Protein AF-K1GTU5-F1 (afdb_monomer)

pLDDT: mean 88.08, std 9.49, range [49.5, 97.94]

Solvent-accessible surface area (backbone atoms only — not comparable to full-atom values): 11579 Å² total; per-residue (Å²): 131,53,64,67,78,54,54,72,69,60,49,54,58,49,44,57,50,65,74,61,59,61,89,98,63,84,87,87,86,60,63,98,59,90,71,57,60,68,75,58,54,79,72,48,89,87,77,84,86,71,75,72,51,39,72,80,66,73,44,53,71,64,62,30,59,71,51,74,54,40,66,65,62,50,56,59,46,71,77,46,97,70,72,83,82,62,81,36,62,41,87,49,42,40,62,40,32,49,49,31,72,72,68,68,44,70,69,43,48,49,51,44,51,29,13,54,49,42,38,64,73,45,36,83,78,53,54,71,67,55,41,42,48,52,28,47,37,46,56,79,37,44,54,76,67,52,47,53,53,50,53,54,49,53,51,60,74,47,61,86,44,98,59,42,70,64,57,52,48,56,64,56,46,73,79,51,102,59,64,62,60,61,51,39,34,54,54,50,70,74,88

Sequence (191 aa):
KNIQDIRKESANAMLKIIEEPTRDNFFILISKRLNILSTIKSRSIIYRVRKSTPEELGVDKYVYNFFLGISNDIAEYKEQEIDLMLEKSYKSIAGVLKEYEKEKNIVVKIDLYKCLRNFVQESTSLKKYEKIKFAEDIYSNASKESINLIVDYIINLVKKNKNLKEKLEYKKMLRYPVNMKLLLINLLLSI

Structure (mmCIF, N/CA/C/O backbone):
data_AF-K1GTU5-F1
#
_entry.id   AF-K1GTU5-F1
#
loop_
_atom_site.group_PDB
_atom_site.id
_atom_site.type_symbol
_atom_site.label_atom_id
_atom_site.label_alt_id
_atom_site.label_comp_id
_atom_site.label_asym_id
_atom_site.label_entity_id
_atom_site.label_seq_id
_atom_site.pdbx_PDB_ins_code
_atom_site.Cartn_x
_atom_site.Cartn_y
_atom_site.Cartn_z
_atom_site.occupancy
_atom_site.B_iso_or_equiv
_atom_site.auth_seq_id
_atom_site.auth_comp_id
_atom_site.auth_asym_id
_atom_site.auth_atom_id
_atom_site.pdbx_PDB_model_num
ATOM 1 N N . LYS A 1 1 ? 20.333 -4.112 -11.294 1.00 49.50 1 LYS A N 1
ATOM 2 C CA . LYS A 1 1 ? 20.245 -2.741 -10.716 1.00 49.50 1 LYS A CA 1
ATOM 3 C C . LYS A 1 1 ? 19.480 -1.856 -11.692 1.00 49.50 1 LYS A C 1
ATOM 5 O O . LYS A 1 1 ? 19.639 -2.052 -12.887 1.00 49.50 1 LYS A O 1
ATOM 10 N N . ASN A 1 2 ? 18.631 -0.949 -11.212 1.00 59.84 2 ASN A N 1
ATOM 11 C CA . ASN A 1 2 ? 17.874 -0.051 -12.088 1.00 59.84 2 ASN A CA 1
ATOM 12 C C . ASN A 1 2 ? 18.839 0.962 -12.731 1.00 59.84 2 ASN A C 1
ATOM 14 O O . ASN A 1 2 ? 19.690 1.497 -12.021 1.00 59.84 2 ASN A O 1
ATOM 18 N N . ILE A 1 3 ? 18.734 1.217 -14.039 1.00 66.38 3 ILE A N 1
ATOM 19 C CA . ILE A 1 3 ? 19.695 2.066 -14.779 1.00 66.38 3 ILE A CA 1
ATOM 20 C C . ILE A 1 3 ? 19.790 3.487 -14.203 1.00 66.38 3 ILE A C 1
ATOM 22 O O . ILE A 1 3 ? 20.846 4.109 -14.208 1.00 66.38 3 ILE A O 1
ATOM 26 N N . GLN A 1 4 ? 18.688 3.969 -13.634 1.00 65.56 4 GLN A N 1
ATOM 27 C CA . GLN A 1 4 ? 18.581 5.277 -12.990 1.00 65.56 4 GLN A CA 1
ATOM 28 C C . GLN A 1 4 ? 19.391 5.406 -11.681 1.00 65.56 4 GLN A C 1
ATOM 30 O O . GLN A 1 4 ? 19.618 6.523 -11.228 1.00 65.56 4 GLN A O 1
ATOM 35 N N . ASP A 1 5 ? 19.814 4.289 -11.078 1.00 71.25 5 ASP A N 1
ATOM 36 C CA . ASP A 1 5 ? 20.534 4.249 -9.794 1.00 71.25 5 ASP A CA 1
ATOM 37 C C . ASP A 1 5 ? 22.036 3.934 -9.984 1.00 71.25 5 ASP A C 1
ATOM 39 O O . ASP A 1 5 ? 22.756 3.639 -9.025 1.00 71.25 5 ASP A O 1
ATOM 43 N N . ILE A 1 6 ? 22.516 3.936 -11.233 1.00 75.62 6 ILE A N 1
ATOM 44 C CA . ILE A 1 6 ? 23.916 3.671 -11.577 1.00 75.62 6 ILE A CA 1
ATOM 45 C C . ILE A 1 6 ? 24.737 4.960 -11.430 1.00 75.62 6 ILE A C 1
ATOM 47 O O . ILE A 1 6 ? 24.299 6.043 -11.814 1.00 75.62 6 ILE A O 1
ATOM 51 N N . ARG A 1 7 ? 25.949 4.843 -10.868 1.00 76.06 7 ARG A 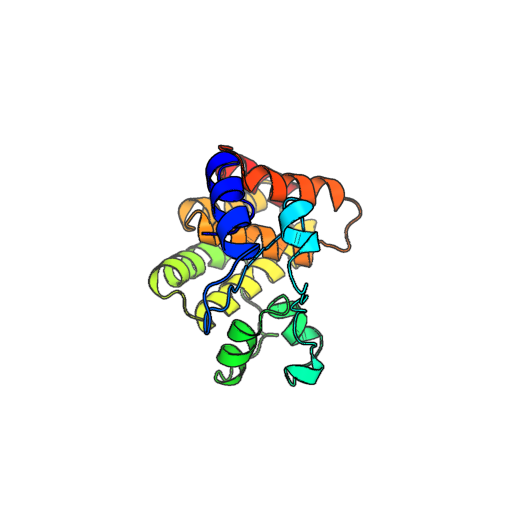N 1
ATOM 52 C CA . ARG A 1 7 ? 26.896 5.963 -10.758 1.00 76.06 7 ARG A CA 1
ATOM 53 C C . ARG A 1 7 ? 27.292 6.467 -12.148 1.00 76.06 7 ARG A C 1
ATOM 55 O O . ARG A 1 7 ? 27.384 5.678 -13.087 1.00 76.06 7 ARG A O 1
ATOM 62 N N . LYS A 1 8 ? 27.561 7.765 -12.281 1.00 75.00 8 LYS A N 1
ATOM 63 C CA . LYS A 1 8 ? 27.853 8.407 -13.574 1.00 75.00 8 LYS A CA 1
ATOM 64 C C . LYS A 1 8 ? 29.045 7.757 -14.289 1.00 75.00 8 LYS A C 1
ATOM 66 O O . LYS A 1 8 ? 29.006 7.556 -15.498 1.00 75.00 8 LYS A O 1
ATOM 71 N N . GLU A 1 9 ? 30.062 7.364 -13.534 1.00 78.69 9 GLU A N 1
ATOM 72 C CA . GLU A 1 9 ? 31.270 6.689 -14.012 1.00 78.69 9 GLU A CA 1
ATOM 73 C C . GLU A 1 9 ? 30.938 5.309 -14.596 1.00 78.69 9 GLU A C 1
ATOM 75 O O . GLU A 1 9 ? 31.356 4.976 -15.703 1.00 78.69 9 GLU A O 1
ATOM 80 N N . SER A 1 10 ? 30.109 4.532 -13.892 1.00 77.56 10 SER A N 1
ATOM 81 C CA . SER A 1 10 ? 29.636 3.225 -14.358 1.00 77.56 10 SER A CA 1
ATOM 82 C C . SER A 1 10 ? 28.709 3.345 -15.571 1.00 77.56 10 SER A C 1
ATOM 84 O O . SER A 1 10 ? 28.769 2.509 -16.467 1.00 77.56 10 SER A O 1
ATOM 86 N N . ALA A 1 11 ? 27.887 4.396 -15.640 1.00 74.25 11 ALA A N 1
ATOM 87 C CA . ALA A 1 11 ? 27.043 4.663 -16.801 1.00 74.25 11 ALA A CA 1
ATOM 88 C C . ALA A 1 11 ? 27.877 5.011 -18.048 1.00 74.25 11 ALA A C 1
ATOM 90 O O . ALA A 1 11 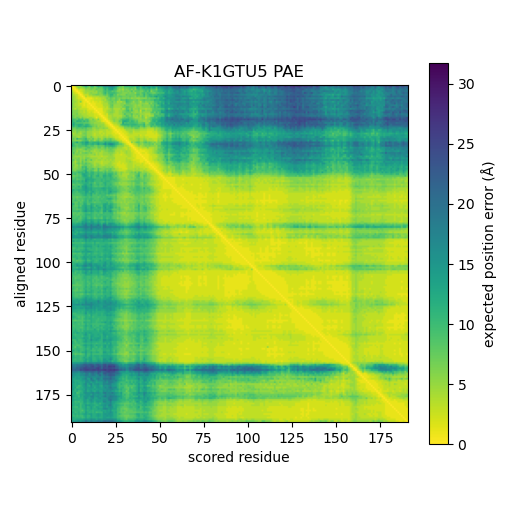? 27.561 4.549 -19.140 1.00 74.25 11 ALA A O 1
ATOM 91 N N . ASN A 1 12 ? 28.977 5.754 -17.886 1.00 72.50 12 ASN A N 1
ATOM 92 C CA . ASN A 1 12 ? 29.903 6.070 -18.977 1.00 72.50 12 ASN A CA 1
ATOM 93 C C . ASN A 1 12 ? 30.693 4.851 -19.470 1.00 72.50 12 ASN A C 1
ATOM 95 O O . ASN A 1 12 ? 30.912 4.709 -20.669 1.00 72.50 12 ASN A O 1
ATOM 99 N N . ALA A 1 13 ? 31.095 3.949 -18.572 1.00 77.75 13 ALA A N 1
ATOM 100 C CA . ALA A 1 13 ? 31.692 2.676 -18.974 1.00 77.75 13 ALA A CA 1
ATOM 101 C C . ALA A 1 13 ? 30.691 1.810 -19.761 1.00 77.75 13 ALA A C 1
ATOM 103 O O . ALA A 1 13 ? 31.040 1.231 -20.786 1.00 77.75 13 ALA A O 1
ATOM 104 N N . MET A 1 14 ? 29.429 1.785 -19.324 1.00 78.44 14 MET A N 1
ATOM 105 C CA . MET A 1 14 ? 28.353 1.067 -20.008 1.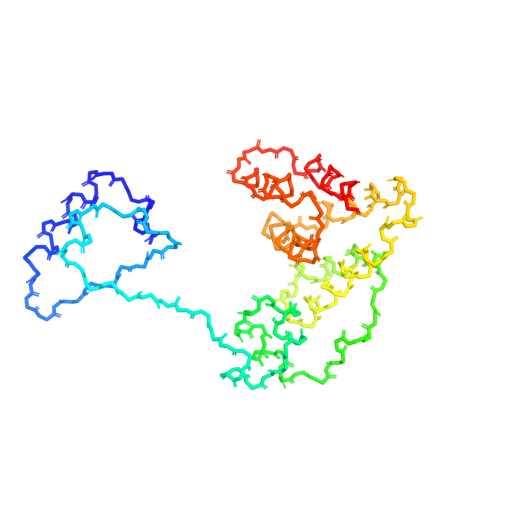00 78.44 14 MET A CA 1
ATOM 106 C C . MET A 1 14 ? 28.041 1.655 -21.393 1.00 78.44 14 MET A C 1
ATOM 108 O O . MET A 1 14 ? 27.729 0.901 -22.308 1.00 78.44 14 MET A O 1
ATOM 112 N N . LEU A 1 15 ? 28.175 2.976 -21.574 1.00 77.88 15 LEU A N 1
ATOM 113 C CA . LEU A 1 15 ? 28.000 3.633 -22.875 1.00 77.88 15 LEU A CA 1
ATOM 114 C C . LEU A 1 15 ? 28.949 3.085 -23.939 1.00 77.88 15 LEU A C 1
ATOM 116 O O . LEU A 1 15 ? 28.482 2.791 -25.030 1.00 77.88 15 LEU A O 1
ATOM 120 N N . LYS A 1 16 ? 30.231 2.880 -23.612 1.00 76.69 16 LYS A N 1
ATOM 121 C CA . LYS A 1 16 ? 31.206 2.328 -24.568 1.00 76.69 16 LYS A CA 1
ATOM 122 C C . LYS A 1 16 ? 30.813 0.931 -25.056 1.00 76.69 16 LYS A C 1
ATOM 124 O O . LYS A 1 16 ? 30.971 0.612 -26.223 1.00 76.69 16 LYS A O 1
ATOM 129 N N . ILE A 1 17 ? 30.256 0.119 -24.160 1.00 77.50 17 ILE A N 1
ATOM 130 C CA . ILE A 1 17 ? 29.817 -1.250 -24.459 1.00 77.50 17 ILE A CA 1
ATOM 131 C C . ILE A 1 17 ? 28.518 -1.252 -25.290 1.00 77.50 17 ILE A C 1
ATOM 133 O O . ILE A 1 17 ? 28.318 -2.126 -26.126 1.00 77.50 17 ILE A O 1
ATOM 137 N N . ILE A 1 18 ? 27.632 -0.275 -25.068 1.00 78.81 18 ILE A N 1
ATOM 138 C CA . ILE A 1 18 ? 26.398 -0.099 -25.852 1.00 78.81 18 ILE A CA 1
ATOM 139 C C . ILE A 1 18 ? 26.696 0.509 -27.235 1.00 78.81 18 ILE A C 1
ATOM 141 O O . ILE A 1 18 ? 25.964 0.235 -28.181 1.00 78.81 18 ILE A O 1
ATOM 145 N N . GLU A 1 19 ? 27.733 1.344 -27.355 1.00 74.31 19 GLU A N 1
ATOM 146 C CA . GLU A 1 19 ? 28.168 1.955 -28.620 1.00 74.31 19 GLU A CA 1
ATOM 147 C C . GLU A 1 19 ? 28.746 0.936 -29.597 1.00 74.31 19 GLU A C 1
ATOM 149 O O . GLU A 1 19 ? 28.427 0.986 -30.783 1.00 74.31 19 GLU A O 1
ATOM 154 N N . GLU A 1 20 ? 29.548 0.000 -29.097 1.00 76.81 20 GLU A N 1
ATOM 155 C CA . GLU A 1 20 ? 30.187 -1.040 -29.902 1.00 76.81 20 GLU A CA 1
ATOM 156 C C . GLU A 1 20 ? 29.887 -2.421 -29.304 1.00 76.81 20 GLU A C 1
ATOM 158 O O . GLU A 1 20 ? 30.755 -3.045 -28.685 1.00 76.81 20 GLU A O 1
ATOM 163 N N . PRO A 1 21 ? 28.643 -2.918 -29.440 1.00 77.25 21 PRO A N 1
ATOM 164 C CA . PRO A 1 21 ? 28.303 -4.234 -28.935 1.00 77.25 21 PRO A CA 1
ATOM 165 C C . PRO A 1 21 ? 29.054 -5.302 -29.737 1.00 77.25 21 PRO A C 1
ATOM 167 O O . PRO A 1 21 ? 29.100 -5.276 -30.969 1.00 77.25 21 PRO A O 1
ATOM 170 N N . THR A 1 22 ? 29.616 -6.289 -29.047 1.00 79.81 22 THR A N 1
ATOM 171 C CA . THR A 1 22 ? 30.139 -7.492 -29.698 1.00 79.81 22 THR A CA 1
ATOM 172 C C . THR A 1 22 ? 29.001 -8.253 -30.384 1.00 79.81 22 THR A C 1
ATOM 174 O O . THR A 1 22 ? 27.861 -8.224 -29.912 1.00 79.81 22 THR A O 1
ATOM 177 N N . ARG A 1 23 ? 29.293 -8.951 -31.494 1.00 80.44 23 ARG A N 1
ATOM 178 C CA . ARG A 1 23 ? 28.285 -9.749 -32.222 1.00 80.44 23 ARG A CA 1
ATOM 179 C C . ARG A 1 23 ? 27.536 -10.683 -31.262 1.00 80.44 23 ARG A C 1
ATOM 181 O O . ARG A 1 23 ? 28.113 -11.158 -30.286 1.00 80.44 23 ARG A O 1
ATOM 188 N N . ASP A 1 24 ? 26.244 -10.865 -31.523 1.00 82.44 24 ASP A N 1
ATOM 189 C CA . ASP A 1 24 ? 25.322 -11.710 -30.748 1.00 82.44 24 ASP A CA 1
ATOM 190 C C . ASP A 1 24 ? 25.061 -11.269 -29.294 1.00 82.44 24 ASP A C 1
ATOM 192 O O . ASP A 1 24 ? 24.605 -12.060 -28.470 1.00 82.44 24 ASP A O 1
ATOM 196 N N . ASN A 1 25 ? 25.293 -9.992 -28.966 1.00 79.19 25 ASN A N 1
ATOM 197 C CA . ASN A 1 25 ? 24.960 -9.431 -27.655 1.00 79.19 25 ASN A CA 1
ATOM 198 C C . ASN A 1 25 ? 23.783 -8.455 -27.723 1.00 79.19 25 ASN A C 1
ATOM 200 O O . ASN A 1 25 ? 23.746 -7.553 -28.559 1.00 79.19 25 ASN A O 1
ATOM 204 N N . PHE A 1 26 ? 22.847 -8.595 -26.781 1.00 82.81 26 PHE A N 1
ATOM 205 C CA . PHE A 1 26 ? 21.709 -7.692 -26.614 1.00 82.81 26 PHE A CA 1
ATOM 206 C C . PHE A 1 26 ? 21.678 -7.124 -25.197 1.00 82.81 26 PHE A C 1
ATOM 208 O O . PHE A 1 26 ? 21.913 -7.830 -24.217 1.00 82.81 26 PHE A O 1
ATOM 215 N N . PHE A 1 27 ? 21.327 -5.843 -25.086 1.00 83.94 27 PHE A N 1
ATOM 216 C CA . PHE A 1 27 ? 21.191 -5.152 -23.808 1.00 83.94 27 PHE A CA 1
ATOM 217 C C . PHE A 1 27 ? 19.722 -4.858 -23.522 1.00 83.94 27 PHE A C 1
ATOM 219 O O . PHE A 1 27 ? 19.052 -4.179 -24.296 1.00 83.94 27 PHE A O 1
ATOM 226 N N . ILE A 1 28 ? 19.233 -5.318 -22.369 1.00 84.88 28 ILE A N 1
ATOM 227 C CA . ILE A 1 28 ? 17.905 -4.960 -21.864 1.00 84.88 28 ILE A CA 1
ATOM 228 C C . ILE A 1 28 ? 18.085 -4.013 -20.682 1.00 84.88 28 ILE A C 1
ATOM 230 O O . ILE A 1 28 ? 18.541 -4.397 -19.604 1.00 84.88 28 ILE A O 1
ATOM 234 N N . LEU A 1 29 ? 17.717 -2.750 -20.890 1.00 83.62 29 LEU A N 1
ATOM 235 C CA . LEU A 1 29 ? 17.768 -1.714 -19.866 1.00 83.62 29 LEU A CA 1
ATOM 236 C C . LEU A 1 29 ? 16.374 -1.500 -19.284 1.00 83.62 29 LEU A C 1
ATOM 238 O O . LEU A 1 29 ? 15.461 -1.044 -19.968 1.00 83.62 29 LEU A O 1
ATOM 242 N N . ILE A 1 30 ? 16.216 -1.787 -17.994 1.00 82.56 30 ILE A N 1
ATOM 243 C CA . ILE A 1 30 ? 14.948 -1.589 -17.290 1.00 82.56 30 ILE A CA 1
ATOM 244 C C . ILE A 1 30 ? 15.043 -0.311 -16.463 1.00 82.56 30 ILE A C 1
ATOM 246 O O . ILE A 1 30 ? 15.919 -0.180 -15.602 1.00 82.56 30 ILE A O 1
ATOM 250 N N . SER A 1 31 ? 14.106 0.610 -16.696 1.00 77.75 31 SER A N 1
ATOM 251 C CA . SER A 1 31 ? 13.968 1.831 -15.907 1.00 77.75 31 SER A CA 1
ATOM 252 C C . SER A 1 31 ? 12.550 2.039 -15.398 1.00 77.75 31 SER A C 1
ATOM 254 O O . SER A 1 31 ? 11.583 1.848 -16.131 1.00 77.75 31 SER A O 1
ATOM 256 N N . LYS A 1 32 ? 12.415 2.497 -14.145 1.00 73.31 32 LYS A N 1
ATOM 257 C CA . LYS A 1 32 ? 11.112 2.924 -13.593 1.00 73.31 32 LYS A CA 1
ATOM 258 C C . LYS A 1 32 ? 10.798 4.390 -13.915 1.00 73.31 32 LYS A C 1
ATOM 260 O O . LYS A 1 32 ? 9.664 4.826 -13.725 1.00 73.31 32 LYS A O 1
ATOM 265 N N . ARG A 1 33 ? 11.789 5.173 -14.358 1.00 68.50 33 ARG A N 1
ATOM 266 C CA . ARG A 1 33 ? 11.657 6.597 -14.700 1.00 68.50 33 ARG A CA 1
ATOM 267 C C . ARG A 1 33 ? 12.402 6.902 -15.992 1.00 68.50 33 ARG A C 1
ATOM 269 O O . ARG A 1 33 ? 13.459 6.347 -16.260 1.00 68.50 33 ARG A O 1
ATOM 276 N N . LEU A 1 34 ? 11.933 7.884 -16.749 1.00 65.00 34 LEU A N 1
ATOM 277 C CA . LEU A 1 34 ? 12.640 8.359 -17.943 1.00 65.00 34 LEU A CA 1
ATOM 278 C C . LEU A 1 34 ? 13.871 9.230 -17.614 1.00 65.00 34 LEU A C 1
ATOM 280 O O . LEU A 1 34 ? 14.397 9.890 -18.505 1.00 65.00 34 LEU A O 1
ATOM 284 N N . ASN A 1 35 ? 14.357 9.242 -16.367 1.00 69.25 35 ASN A N 1
ATOM 285 C CA . ASN A 1 35 ? 15.564 9.975 -15.976 1.00 69.25 35 ASN A CA 1
ATOM 286 C C . ASN A 1 35 ? 16.832 9.156 -16.271 1.00 69.25 35 ASN A C 1
ATOM 288 O O . ASN A 1 35 ? 17.559 8.754 -15.369 1.00 69.25 35 ASN A O 1
ATOM 292 N N . ILE A 1 36 ? 17.025 8.845 -17.549 1.00 73.75 36 ILE A N 1
ATOM 293 C CA . ILE A 1 36 ? 18.189 8.140 -18.088 1.00 73.75 36 ILE A CA 1
ATOM 294 C C . ILE A 1 36 ? 19.030 9.174 -18.842 1.00 73.75 36 ILE A C 1
ATOM 296 O O . ILE A 1 36 ? 18.458 10.064 -19.483 1.00 73.75 36 ILE A O 1
ATOM 300 N N . LEU A 1 37 ? 20.359 9.044 -18.779 1.00 75.94 37 LEU A N 1
ATOM 301 C CA . LEU A 1 37 ? 21.307 9.845 -19.560 1.00 75.94 37 LEU A CA 1
ATOM 302 C C . LEU A 1 37 ? 20.875 9.927 -21.032 1.00 75.94 37 LEU A C 1
ATOM 304 O O . LEU A 1 37 ? 20.536 8.915 -21.649 1.00 75.94 37 LEU A O 1
ATOM 308 N N . SER A 1 38 ? 20.893 11.138 -21.593 1.00 79.06 38 SER A N 1
ATOM 309 C CA . SER A 1 38 ? 20.495 11.403 -22.984 1.00 79.06 38 SER A CA 1
ATOM 310 C C . SER A 1 38 ? 21.288 10.564 -23.987 1.00 79.06 38 SER A C 1
ATOM 312 O O . SER A 1 38 ? 20.723 10.085 -24.965 1.00 79.06 38 SER A O 1
ATOM 314 N N . THR A 1 39 ? 22.564 10.314 -23.698 1.00 80.44 39 THR A N 1
ATOM 315 C CA . THR A 1 39 ? 23.474 9.496 -24.508 1.00 80.44 39 THR A CA 1
ATOM 316 C C . THR A 1 39 ? 23.086 8.019 -24.566 1.00 80.44 39 THR A C 1
ATOM 318 O O . THR A 1 39 ? 23.254 7.400 -25.614 1.00 80.44 39 THR A O 1
ATOM 321 N N . ILE A 1 40 ? 22.533 7.457 -23.483 1.00 80.88 40 ILE A N 1
ATOM 322 C CA . ILE A 1 40 ? 22.002 6.084 -23.469 1.00 80.88 40 ILE A CA 1
ATOM 323 C C . ILE A 1 40 ? 20.699 6.044 -24.270 1.00 80.88 40 ILE A C 1
ATOM 325 O O . ILE A 1 40 ? 20.498 5.151 -25.089 1.00 80.88 40 ILE A O 1
ATOM 329 N N . LYS A 1 41 ? 19.822 7.041 -24.076 1.00 80.12 41 LYS A N 1
ATOM 330 C CA . LYS A 1 41 ? 18.539 7.124 -24.791 1.00 80.12 41 LYS A CA 1
ATOM 331 C C . LYS A 1 41 ? 18.715 7.193 -26.304 1.00 80.12 41 LYS A C 1
ATOM 333 O O . LYS A 1 41 ? 17.980 6.517 -27.008 1.00 80.12 41 LYS A O 1
ATOM 338 N N . SER A 1 42 ? 19.675 7.977 -26.797 1.00 82.69 42 SER A N 1
ATOM 339 C CA . SER A 1 42 ? 19.907 8.126 -28.239 1.00 82.69 42 SER A CA 1
ATOM 340 C C . SER A 1 42 ? 20.417 6.849 -28.917 1.00 82.69 42 SER A C 1
ATOM 342 O O . SER A 1 42 ? 20.421 6.784 -30.138 1.00 82.69 42 SER A O 1
ATOM 344 N N . ARG A 1 43 ? 20.862 5.854 -28.139 1.00 83.06 43 ARG A N 1
ATOM 345 C CA . ARG A 1 43 ? 21.424 4.573 -28.606 1.00 83.06 43 ARG A CA 1
ATOM 346 C C . ARG A 1 43 ? 20.561 3.370 -28.211 1.00 83.06 43 ARG A C 1
ATOM 348 O O . ARG A 1 43 ? 21.002 2.234 -28.316 1.00 83.06 43 ARG A O 1
ATOM 355 N N . SER A 1 44 ? 19.349 3.610 -27.712 1.00 85.25 44 SER A N 1
ATOM 356 C CA . SER A 1 44 ? 18.447 2.563 -27.223 1.00 85.25 44 SER A CA 1
ATOM 357 C C . SER A 1 44 ? 17.096 2.637 -27.924 1.00 85.25 44 SER A C 1
ATOM 359 O O . SER A 1 44 ? 16.570 3.723 -28.158 1.00 85.25 44 SER A O 1
ATOM 361 N N . ILE A 1 45 ? 16.473 1.483 -28.163 1.00 86.12 45 ILE A N 1
ATOM 362 C CA . ILE A 1 45 ? 15.051 1.420 -28.515 1.00 86.12 45 ILE A CA 1
ATOM 363 C C . ILE A 1 45 ? 14.242 1.579 -27.226 1.00 86.12 45 ILE A C 1
ATOM 365 O O . ILE A 1 45 ? 14.354 0.777 -26.298 1.00 86.12 45 ILE A O 1
ATOM 369 N N . ILE A 1 46 ? 13.430 2.634 -27.149 1.00 84.00 46 ILE A N 1
ATOM 370 C CA . ILE A 1 46 ? 12.606 2.905 -25.970 1.00 84.00 46 ILE A CA 1
ATOM 371 C C . ILE A 1 46 ? 11.266 2.195 -26.127 1.00 84.00 46 ILE A C 1
ATOM 373 O O . ILE A 1 46 ? 10.400 2.641 -26.877 1.00 84.00 46 ILE A O 1
ATOM 377 N N . TYR A 1 47 ? 11.070 1.131 -25.355 1.00 85.19 47 TYR A N 1
ATOM 378 C CA . TYR A 1 47 ? 9.777 0.468 -25.236 1.00 85.19 47 TYR A CA 1
ATOM 379 C C . TYR A 1 47 ? 9.110 0.811 -23.902 1.00 85.19 47 TYR A C 1
ATOM 381 O O . TYR A 1 47 ? 9.658 0.558 -22.825 1.00 85.19 47 TYR A O 1
ATOM 389 N N . ARG A 1 48 ? 7.910 1.401 -23.955 1.00 82.25 48 ARG A N 1
ATOM 390 C CA . ARG A 1 48 ? 7.127 1.716 -22.755 1.00 82.25 48 ARG A CA 1
ATOM 391 C C . ARG A 1 48 ? 6.181 0.566 -22.443 1.00 82.25 48 ARG A C 1
ATOM 393 O O . ARG A 1 48 ? 5.123 0.445 -23.052 1.00 82.25 48 ARG A O 1
ATOM 400 N N . VAL A 1 49 ? 6.514 -0.208 -21.416 1.00 82.56 49 VAL A N 1
ATOM 401 C CA . VAL A 1 49 ? 5.589 -1.193 -20.849 1.00 82.56 49 VAL A CA 1
ATOM 402 C C . VAL A 1 49 ? 4.438 -0.446 -20.166 1.00 82.56 49 VAL A C 1
ATOM 404 O O . VAL A 1 49 ? 4.641 0.250 -19.164 1.00 82.56 49 VAL A O 1
ATOM 407 N N . ARG A 1 50 ? 3.231 -0.528 -20.738 1.00 84.00 50 ARG A N 1
ATOM 408 C CA . ARG A 1 50 ? 1.999 -0.030 -20.106 1.00 84.00 50 ARG A CA 1
ATOM 409 C C . ARG A 1 50 ? 1.404 -1.098 -19.192 1.00 84.00 50 ARG A C 1
ATOM 411 O O . ARG A 1 50 ? 1.686 -2.279 -19.352 1.00 84.00 50 ARG A O 1
ATOM 418 N N . LYS A 1 51 ? 0.574 -0.671 -18.238 1.00 84.75 51 LYS A N 1
ATOM 419 C CA . LYS A 1 51 ? -0.288 -1.608 -17.512 1.00 84.75 51 LYS A CA 1
ATOM 420 C C . LYS A 1 51 ? -1.327 -2.178 -18.476 1.00 84.75 51 LYS A C 1
ATOM 422 O O . LYS A 1 51 ? -1.795 -1.444 -19.354 1.00 84.75 51 LYS A O 1
ATOM 427 N N . SER A 1 52 ? -1.665 -3.448 -18.288 1.00 90.62 52 SER A N 1
ATOM 428 C CA .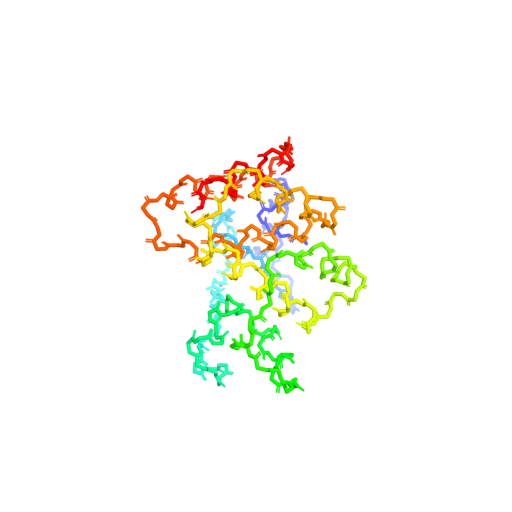 SER A 1 52 ? -2.787 -4.075 -18.981 1.00 90.62 52 SER A CA 1
ATOM 429 C C . SER A 1 52 ? -4.084 -3.338 -18.647 1.00 90.62 52 SER A C 1
ATOM 431 O O . SER A 1 52 ? -4.223 -2.816 -17.538 1.00 90.62 52 SER A O 1
ATOM 433 N N . THR A 1 53 ? -5.013 -3.247 -19.591 1.00 92.69 53 THR A N 1
ATOM 434 C CA . THR A 1 53 ? -6.339 -2.669 -19.327 1.00 92.69 53 THR A CA 1
ATOM 435 C C . THR A 1 53 ? -7.232 -3.666 -18.571 1.00 92.69 53 THR A C 1
ATOM 437 O O . THR A 1 53 ? -6.906 -4.855 -18.526 1.00 92.69 53 THR A O 1
ATOM 440 N N . PRO A 1 54 ? -8.349 -3.226 -17.956 1.00 93.75 54 PRO A N 1
ATOM 441 C CA . PRO A 1 54 ? -9.324 -4.147 -17.368 1.00 93.75 54 PRO A CA 1
ATOM 442 C C . PRO A 1 54 ? -9.796 -5.221 -18.361 1.00 93.75 54 PRO A C 1
ATOM 444 O O . PRO A 1 54 ? -9.886 -6.390 -17.998 1.00 93.75 54 PRO A O 1
ATOM 447 N N . GLU A 1 55 ? -10.010 -4.840 -19.624 1.00 94.06 55 GLU A N 1
ATOM 448 C CA . GLU A 1 55 ? -10.469 -5.731 -20.695 1.00 94.06 55 GLU A CA 1
ATOM 449 C C . GLU A 1 55 ? -9.409 -6.783 -21.046 1.00 94.06 55 GLU A C 1
ATOM 451 O O . GLU A 1 55 ? -9.725 -7.967 -21.119 1.00 94.06 55 GLU A O 1
ATOM 456 N N . GLU A 1 56 ? -8.141 -6.377 -21.181 1.00 93.06 56 GLU A N 1
ATOM 457 C CA . GLU A 1 56 ? -7.010 -7.293 -21.415 1.00 93.06 56 GLU A CA 1
ATOM 458 C C . GLU A 1 56 ? -6.807 -8.272 -20.251 1.00 93.06 56 GLU A C 1
ATOM 460 O O . GLU A 1 56 ? -6.347 -9.394 -20.448 1.00 93.06 56 GLU A O 1
ATOM 465 N N . LEU A 1 57 ? -7.153 -7.851 -19.033 1.00 93.62 57 LEU A N 1
ATOM 466 C CA . LEU A 1 57 ? -7.117 -8.698 -17.845 1.00 93.62 57 LEU A CA 1
ATOM 467 C C . LEU A 1 57 ? -8.408 -9.490 -17.644 1.00 93.62 57 LEU A C 1
ATOM 469 O O . LEU A 1 57 ? -8.455 -10.299 -16.722 1.00 93.62 57 LEU A O 1
ATOM 473 N N . GLY A 1 58 ? -9.440 -9.287 -18.468 1.00 94.12 58 GLY A N 1
ATOM 474 C CA . GLY A 1 58 ? -10.741 -9.945 -18.362 1.00 94.12 58 GLY A CA 1
ATOM 475 C C . GLY A 1 58 ? -11.419 -9.712 -17.012 1.00 94.12 58 GLY A C 1
ATOM 476 O O . GLY A 1 58 ? -11.865 -10.678 -16.392 1.00 94.12 58 GLY A O 1
ATOM 477 N N . VAL A 1 59 ? -11.403 -8.476 -16.510 1.00 95.50 59 VAL A N 1
ATOM 478 C CA . VAL A 1 59 ? -12.076 -8.067 -15.267 1.00 95.50 59 VAL A CA 1
ATOM 479 C C . VAL A 1 59 ? -12.794 -6.739 -15.450 1.00 95.50 59 VAL A C 1
ATOM 481 O O . VAL A 1 59 ? -12.450 -5.941 -16.322 1.00 95.50 59 VAL A O 1
ATOM 484 N N . ASP A 1 60 ? -13.773 -6.464 -14.595 1.00 95.81 60 ASP A N 1
ATOM 485 C CA . ASP A 1 60 ? -14.414 -5.158 -14.584 1.00 95.81 60 ASP A CA 1
ATOM 486 C C . ASP A 1 60 ? -13.506 -4.059 -13.987 1.00 95.81 60 ASP A C 1
ATOM 488 O O . ASP A 1 60 ? -12.429 -4.279 -13.414 1.00 95.81 60 ASP A O 1
ATOM 492 N N . LYS A 1 61 ? -13.974 -2.814 -14.102 1.00 94.19 61 LYS A N 1
ATOM 493 C CA . LYS A 1 61 ? -13.275 -1.640 -13.571 1.00 94.19 61 LYS A CA 1
ATOM 494 C C . LYS A 1 61 ? -13.187 -1.644 -12.042 1.00 94.19 61 LYS A C 1
ATOM 496 O O . LYS A 1 61 ? -12.279 -1.011 -11.496 1.00 94.19 61 LYS A O 1
ATOM 501 N N . TYR A 1 62 ? -14.121 -2.284 -11.344 1.00 94.06 62 TYR A N 1
ATOM 502 C CA . TYR A 1 62 ? -14.107 -2.361 -9.889 1.00 94.06 62 TYR A CA 1
ATOM 503 C C . TYR A 1 62 ? -12.951 -3.246 -9.418 1.00 94.06 62 TYR A C 1
ATOM 505 O O . TYR A 1 62 ? -12.088 -2.744 -8.694 1.00 94.06 62 TYR A O 1
ATOM 513 N N . VAL A 1 63 ? -12.863 -4.486 -9.905 1.00 95.50 63 VAL A N 1
ATOM 514 C CA . VAL A 1 63 ? -11.783 -5.443 -9.615 1.00 95.50 63 VAL A CA 1
ATOM 515 C C . VAL A 1 63 ? -10.434 -4.847 -10.010 1.00 95.50 63 VAL A C 1
ATOM 517 O O . VAL A 1 63 ? -9.498 -4.817 -9.209 1.00 95.50 63 VAL A O 1
ATOM 520 N N . TYR A 1 64 ? -10.342 -4.257 -11.205 1.00 95.25 64 TYR A N 1
ATOM 521 C CA . TYR A 1 64 ? -9.113 -3.604 -11.654 1.00 95.25 64 TYR A CA 1
ATOM 522 C C . TYR A 1 64 ? -8.646 -2.507 -10.683 1.00 95.25 64 TYR A C 1
ATOM 524 O O . TYR A 1 64 ? -7.473 -2.445 -10.304 1.00 95.25 64 TYR A O 1
ATOM 532 N N . ASN A 1 65 ? -9.561 -1.642 -10.237 1.00 93.38 65 ASN A N 1
ATOM 533 C CA . ASN A 1 65 ? -9.242 -0.592 -9.270 1.00 93.38 65 ASN A CA 1
ATOM 534 C C . ASN A 1 65 ? -8.995 -1.145 -7.862 1.00 93.38 65 ASN A C 1
ATOM 536 O O . ASN A 1 65 ? -8.233 -0.534 -7.109 1.00 93.38 65 ASN A O 1
ATOM 540 N N . PHE A 1 66 ? -9.622 -2.268 -7.503 1.00 95.50 66 PHE A N 1
ATOM 541 C CA . PHE A 1 66 ? -9.395 -2.964 -6.242 1.00 95.50 66 PHE A CA 1
ATOM 542 C C . PHE A 1 66 ? -7.944 -3.392 -6.092 1.00 95.50 66 PHE A C 1
ATOM 544 O O . PHE A 1 66 ? -7.385 -3.170 -5.025 1.00 95.50 66 PHE A O 1
ATOM 551 N N . PHE A 1 67 ? -7.314 -3.869 -7.162 1.00 95.75 67 PHE A N 1
ATOM 552 C CA . PHE A 1 67 ? -5.911 -4.295 -7.173 1.00 95.75 67 PHE A CA 1
ATOM 553 C C . PHE A 1 67 ? -4.950 -3.261 -7.775 1.00 95.75 67 PHE A C 1
ATOM 555 O O . PHE A 1 67 ? -3.823 -3.582 -8.140 1.00 95.75 67 PHE A O 1
ATOM 562 N N . LEU A 1 68 ? -5.373 -1.999 -7.921 1.00 92.88 68 LEU A N 1
ATOM 563 C CA . LEU A 1 68 ? -4.560 -0.922 -8.512 1.00 92.88 68 LEU A CA 1
ATOM 564 C C . LEU A 1 68 ? -4.021 -1.237 -9.930 1.00 92.88 68 LEU A C 1
ATOM 566 O O . LEU A 1 68 ? -3.005 -0.664 -10.354 1.00 92.88 68 LEU A O 1
ATOM 570 N N . GLY A 1 69 ? -4.672 -2.144 -10.661 1.00 91.94 69 GLY A N 1
ATOM 571 C CA . GLY A 1 69 ? -4.219 -2.661 -11.952 1.00 91.94 69 GLY A CA 1
ATOM 572 C C . GLY A 1 69 ? -2.918 -3.463 -11.880 1.00 91.94 69 GLY A C 1
ATOM 573 O O . GLY A 1 69 ? -2.079 -3.332 -12.772 1.00 91.94 69 GLY A O 1
ATOM 574 N N . ILE A 1 70 ? -2.673 -4.184 -10.783 1.00 93.50 70 ILE A N 1
ATOM 575 C CA . ILE A 1 70 ? -1.556 -5.127 -10.661 1.00 93.50 70 ILE A CA 1
ATOM 576 C C . ILE A 1 70 ? -2.007 -6.465 -11.250 1.00 93.50 70 ILE A C 1
ATOM 578 O O . ILE A 1 70 ? -2.867 -7.132 -10.686 1.00 93.50 70 ILE A O 1
ATOM 582 N N . SER A 1 71 ? -1.427 -6.848 -12.390 1.00 93.06 71 SER A N 1
ATOM 583 C CA . SER A 1 71 ? -1.848 -8.041 -13.133 1.00 93.06 71 SER A CA 1
ATOM 584 C C . SER A 1 71 ? -1.673 -9.337 -12.339 1.00 93.06 71 SER A C 1
ATOM 586 O O . SER A 1 71 ? -2.561 -10.176 -12.391 1.00 93.06 71 SER A O 1
ATOM 588 N N . ASN A 1 72 ? -0.581 -9.481 -11.576 1.00 93.69 72 ASN A N 1
ATOM 589 C CA . ASN A 1 72 ? -0.335 -10.683 -10.768 1.00 93.69 72 ASN A CA 1
ATOM 590 C C . ASN A 1 72 ? -1.396 -10.855 -9.676 1.00 93.69 72 ASN A C 1
ATOM 592 O O . ASN A 1 72 ? -2.001 -11.911 -9.594 1.00 93.69 72 ASN A O 1
ATOM 596 N N . ASP A 1 73 ? -1.692 -9.791 -8.921 1.00 95.06 73 ASP A N 1
ATOM 597 C CA . ASP A 1 73 ? -2.735 -9.825 -7.890 1.00 95.06 73 ASP A CA 1
ATOM 598 C C . ASP A 1 73 ? -4.103 -10.207 -8.480 1.00 95.06 73 ASP A C 1
ATOM 600 O O . ASP A 1 73 ? -4.855 -10.958 -7.872 1.00 95.06 73 ASP A O 1
ATOM 604 N N . ILE A 1 74 ? -4.426 -9.693 -9.674 1.00 95.56 74 ILE A N 1
ATOM 605 C CA . ILE A 1 74 ? -5.682 -10.000 -10.373 1.00 95.56 74 ILE A CA 1
ATOM 606 C C . ILE A 1 74 ? -5.700 -11.452 -10.861 1.00 95.56 74 ILE A C 1
ATOM 608 O O . ILE A 1 74 ? -6.743 -12.095 -10.785 1.00 95.56 74 ILE A O 1
ATOM 612 N N . ALA A 1 75 ? -4.577 -11.962 -11.366 1.00 94.44 75 ALA A N 1
ATOM 613 C CA . ALA A 1 75 ? -4.459 -13.349 -11.802 1.00 94.44 75 ALA A CA 1
ATOM 614 C C . ALA A 1 75 ? -4.632 -14.311 -10.620 1.00 94.44 75 ALA A C 1
ATOM 616 O O . ALA A 1 75 ? -5.484 -15.188 -10.687 1.00 94.44 75 ALA A O 1
ATOM 617 N N . GLU A 1 76 ? -3.920 -14.076 -9.515 1.00 95.12 76 GLU A N 1
ATOM 618 C CA . GLU A 1 76 ? -4.049 -14.873 -8.290 1.00 95.12 76 GLU A CA 1
ATOM 619 C C . GLU A 1 76 ? -5.466 -14.785 -7.707 1.00 95.12 76 GLU A C 1
ATOM 621 O O . GLU A 1 76 ? -6.026 -15.796 -7.302 1.00 95.12 76 GLU A O 1
ATOM 626 N N . TYR A 1 77 ? -6.087 -13.598 -7.708 1.00 95.31 77 TYR A N 1
ATOM 627 C CA . TYR A 1 77 ? -7.470 -13.410 -7.258 1.00 95.31 77 TYR A CA 1
ATOM 628 C C . TYR A 1 77 ? -8.478 -14.241 -8.057 1.00 95.31 77 TYR A C 1
ATOM 630 O O . TYR A 1 77 ? -9.411 -14.775 -7.470 1.00 95.31 77 TYR A O 1
ATOM 638 N N . LYS A 1 78 ? -8.305 -14.360 -9.378 1.00 92.88 78 LYS A N 1
ATOM 639 C CA . LYS A 1 78 ? -9.227 -15.120 -10.238 1.00 92.88 78 LYS A CA 1
ATOM 640 C C . LYS A 1 78 ? -9.276 -16.609 -9.917 1.00 92.88 78 LYS A C 1
ATOM 642 O O . LYS A 1 78 ? -10.259 -17.258 -10.252 1.00 92.88 78 LYS A O 1
ATOM 647 N N . GLU A 1 79 ? -8.225 -17.133 -9.301 1.00 92.88 79 GLU A N 1
ATOM 648 C CA . GLU A 1 79 ? -8.162 -18.518 -8.835 1.00 92.88 79 GLU A CA 1
ATOM 649 C C . GLU A 1 79 ? -8.854 -18.700 -7.473 1.00 92.88 79 GLU A C 1
ATOM 651 O O . GLU A 1 79 ? -9.013 -19.826 -7.010 1.00 92.88 79 GLU A O 1
ATOM 656 N N . GLN A 1 80 ? -9.271 -17.605 -6.826 1.00 90.94 80 GLN A N 1
ATOM 657 C CA . GLN A 1 80 ? -9.942 -17.606 -5.530 1.00 90.94 80 GLN A CA 1
ATOM 658 C C . GLN A 1 80 ? -11.437 -17.301 -5.684 1.00 90.94 80 GLN A C 1
ATOM 660 O O . GLN A 1 80 ? -11.834 -16.349 -6.354 1.00 90.94 80 GLN A O 1
ATOM 665 N N . GLU A 1 81 ? -12.285 -18.028 -4.962 1.00 86.94 81 GLU A N 1
ATOM 666 C CA . GLU A 1 81 ? -13.730 -17.765 -4.897 1.00 86.94 81 GLU A CA 1
ATOM 667 C C . GLU A 1 81 ? -14.063 -16.707 -3.826 1.00 86.94 81 GLU A C 1
ATOM 669 O O . GLU A 1 81 ? -14.825 -16.947 -2.890 1.00 86.94 81 GLU A O 1
ATOM 674 N N . ILE A 1 82 ? -13.445 -15.523 -3.917 1.00 91.62 82 ILE A N 1
ATOM 675 C CA . ILE A 1 82 ? -13.598 -14.455 -2.916 1.00 91.62 82 ILE A CA 1
ATOM 676 C C . ILE A 1 82 ? -14.480 -13.326 -3.446 1.00 91.62 82 ILE A C 1
ATOM 678 O O . ILE A 1 82 ? -14.181 -12.690 -4.459 1.00 91.62 82 ILE A O 1
ATOM 682 N N . ASP A 1 83 ? -15.520 -12.986 -2.687 1.00 92.00 83 ASP A N 1
ATOM 683 C CA . ASP A 1 83 ? -16.294 -11.771 -2.923 1.00 92.00 83 ASP A CA 1
ATOM 684 C C . ASP A 1 83 ? -15.540 -10.536 -2.402 1.00 92.00 83 ASP A C 1
ATOM 686 O O . ASP A 1 83 ? -15.265 -10.400 -1.204 1.00 92.00 83 ASP A O 1
ATOM 690 N N . LEU A 1 84 ? -15.200 -9.613 -3.302 1.00 93.69 84 LEU A N 1
ATOM 691 C CA . LEU A 1 84 ? -14.532 -8.352 -2.972 1.00 93.69 84 LEU A CA 1
ATOM 692 C C . LEU A 1 84 ? -15.470 -7.330 -2.310 1.00 93.69 84 LEU A C 1
ATOM 694 O O . LEU A 1 84 ? -14.978 -6.408 -1.656 1.00 93.69 84 LEU A O 1
ATOM 698 N N . MET A 1 85 ? -16.786 -7.486 -2.465 1.00 89.31 85 MET A N 1
ATOM 699 C CA . MET A 1 85 ? -17.802 -6.589 -1.905 1.00 89.31 85 MET A CA 1
ATOM 700 C C . MET A 1 85 ? -18.058 -6.847 -0.423 1.00 89.31 85 MET A C 1
ATOM 702 O O . MET A 1 85 ? -18.506 -5.942 0.278 1.00 89.31 85 MET A O 1
ATOM 706 N N . LEU A 1 86 ? -17.737 -8.047 0.068 1.00 92.25 86 LEU A N 1
ATOM 707 C CA . LEU A 1 86 ? -17.835 -8.364 1.485 1.00 92.25 86 LEU A CA 1
ATOM 708 C C . LEU A 1 86 ? -16.869 -7.486 2.286 1.00 92.25 86 LEU A C 1
ATOM 710 O O . LEU A 1 86 ? -15.648 -7.571 2.125 1.00 92.25 86 LEU A O 1
ATOM 714 N N . GLU A 1 87 ? -17.427 -6.645 3.151 1.00 90.94 87 GLU A N 1
ATOM 715 C CA . GLU A 1 87 ? -16.658 -5.700 3.951 1.00 90.94 87 GLU A CA 1
ATOM 716 C C . GLU A 1 87 ? -15.892 -6.392 5.082 1.00 90.94 87 GLU A C 1
ATOM 718 O O . GLU A 1 87 ? -16.338 -7.377 5.671 1.00 90.94 87 GLU A O 1
ATOM 723 N N . LYS A 1 88 ? -14.731 -5.829 5.423 1.00 95.88 88 LYS A N 1
ATOM 724 C CA . LYS A 1 88 ? -13.964 -6.206 6.611 1.00 95.88 88 LYS A CA 1
ATOM 725 C C . LYS A 1 88 ? -13.689 -4.952 7.422 1.00 95.88 88 LYS A C 1
ATOM 727 O O . LYS A 1 88 ? -13.184 -3.970 6.882 1.00 95.88 88 LYS A O 1
ATOM 732 N N . SER A 1 89 ? -14.044 -4.982 8.706 1.00 96.75 89 SER A N 1
ATOM 733 C CA . SER A 1 89 ? -13.935 -3.804 9.567 1.00 96.75 89 SER A CA 1
ATOM 734 C C . SER A 1 89 ? -12.486 -3.344 9.706 1.00 96.75 89 SER A C 1
ATOM 736 O O . SER A 1 89 ? -11.593 -4.147 9.991 1.00 96.75 89 SER A O 1
ATOM 738 N N . TYR A 1 90 ? -12.260 -2.032 9.623 1.00 97.06 90 TYR A N 1
ATOM 739 C CA . TYR A 1 90 ? -10.952 -1.421 9.863 1.00 97.06 90 TYR A CA 1
ATOM 740 C C . TYR A 1 90 ? -10.369 -1.774 11.241 1.00 97.06 90 TYR A C 1
ATOM 742 O O . TYR A 1 90 ? -9.151 -1.799 11.412 1.00 97.06 90 TYR A O 1
ATOM 750 N N . LYS A 1 91 ? -11.217 -2.108 12.223 1.00 96.94 91 LYS A N 1
ATOM 751 C CA . LYS A 1 91 ? -10.799 -2.519 13.574 1.00 96.94 91 LYS A CA 1
ATOM 752 C C . LYS A 1 91 ? -10.007 -3.831 13.579 1.00 96.94 91 LYS A C 1
ATOM 754 O O . LYS A 1 91 ? -9.251 -4.078 14.513 1.00 96.94 91 LYS A O 1
ATOM 759 N N . SER A 1 92 ? -10.143 -4.657 12.542 1.00 97.38 92 SER A N 1
ATOM 760 C CA . SER A 1 92 ? -9.429 -5.931 12.402 1.00 97.38 92 SER A CA 1
ATOM 761 C C . SER A 1 92 ? -8.036 -5.789 11.773 1.00 97.38 92 SER A C 1
ATOM 763 O O . SER A 1 92 ? -7.330 -6.791 11.640 1.00 97.38 92 SER A O 1
ATOM 765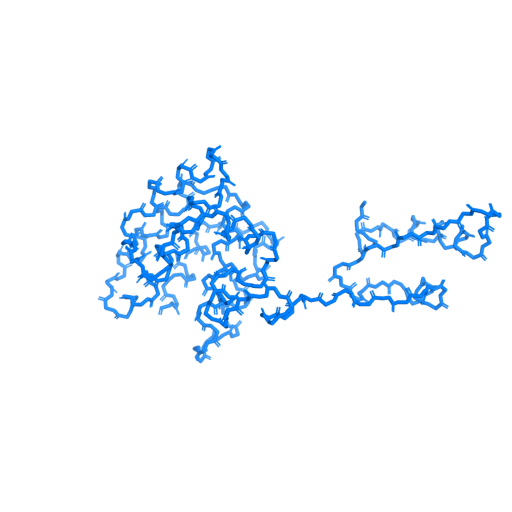 N N . ILE A 1 93 ? -7.612 -4.573 11.399 1.00 97.88 93 ILE A N 1
ATOM 766 C CA . ILE A 1 93 ? -6.372 -4.321 10.647 1.00 97.88 93 ILE A CA 1
ATOM 767 C C . ILE A 1 93 ? -5.124 -4.922 11.301 1.00 97.88 93 ILE A C 1
ATOM 769 O O . ILE A 1 93 ? -4.287 -5.479 10.599 1.00 97.88 93 ILE A O 1
ATOM 773 N N . ALA A 1 94 ? -5.010 -4.872 12.632 1.00 97.50 94 ALA A N 1
ATOM 774 C CA . ALA A 1 94 ? -3.845 -5.388 13.346 1.00 97.50 94 ALA A CA 1
ATOM 775 C C . ALA A 1 94 ? -3.674 -6.902 13.141 1.00 97.50 94 ALA A C 1
ATOM 777 O O . ALA A 1 94 ? -2.570 -7.370 12.873 1.00 97.50 94 ALA A O 1
ATOM 778 N N . GLY A 1 95 ? -4.767 -7.666 13.241 1.00 97.50 95 GLY A N 1
ATOM 779 C CA . GLY A 1 95 ? -4.753 -9.115 13.029 1.00 97.50 95 GLY A CA 1
ATOM 780 C C . GLY A 1 95 ? -4.437 -9.469 11.579 1.00 97.50 95 GLY A C 1
ATOM 781 O O . GLY A 1 95 ? -3.538 -10.265 11.324 1.00 97.50 95 GLY A O 1
ATOM 782 N N . VAL A 1 96 ? -5.103 -8.790 10.643 1.00 97.81 96 VAL A N 1
ATOM 783 C CA . VAL A 1 96 ? -4.888 -8.983 9.202 1.00 97.81 96 VAL A CA 1
ATOM 784 C C . VAL A 1 96 ? -3.449 -8.658 8.800 1.00 97.81 96 VAL A C 1
ATOM 786 O O . VAL A 1 96 ? -2.854 -9.384 8.013 1.00 97.81 96 VAL A O 1
ATOM 789 N N . LEU A 1 97 ? -2.846 -7.606 9.360 1.00 97.69 97 LEU A N 1
ATOM 790 C CA . LEU A 1 97 ? -1.449 -7.270 9.083 1.00 97.69 97 LEU A CA 1
ATOM 791 C C . LEU A 1 97 ? -0.479 -8.306 9.635 1.00 97.69 97 LEU A C 1
ATOM 793 O O . LEU A 1 97 ? 0.440 -8.695 8.923 1.00 97.69 97 LEU A O 1
ATOM 797 N N . LYS A 1 98 ? -0.696 -8.797 10.860 1.00 96.69 98 LYS A N 1
ATOM 798 C CA . LYS A 1 98 ? 0.133 -9.875 11.421 1.00 96.69 98 LYS A CA 1
ATOM 799 C C . LYS A 1 98 ? 0.113 -11.119 10.541 1.00 96.69 98 LYS A C 1
ATOM 801 O O . LYS A 1 98 ? 1.143 -11.766 10.388 1.00 96.69 98 LYS A O 1
ATOM 806 N N . GLU A 1 99 ? -1.047 -11.459 9.994 1.00 97.31 99 GLU A N 1
ATOM 807 C CA . GLU A 1 99 ? -1.201 -12.585 9.078 1.00 97.31 99 GLU A CA 1
ATOM 808 C C . GLU A 1 99 ? -0.551 -12.290 7.719 1.00 97.31 99 GLU A C 1
ATOM 810 O O . GLU A 1 99 ? 0.212 -13.105 7.208 1.00 97.31 99 GLU A O 1
ATOM 815 N N . TYR A 1 100 ? -0.735 -11.081 7.183 1.00 97.25 100 TYR A N 1
ATOM 816 C CA . TYR A 1 100 ? -0.145 -10.679 5.907 1.00 97.25 100 TYR A CA 1
ATOM 817 C C . TYR A 1 100 ? 1.385 -10.658 5.957 1.00 97.25 100 TYR A C 1
ATOM 819 O O . TYR A 1 100 ? 2.039 -11.038 4.990 1.00 97.25 100 TYR A O 1
ATOM 827 N N . GLU A 1 101 ? 1.978 -10.227 7.072 1.00 95.75 101 GLU A N 1
ATOM 828 C CA . GLU A 1 101 ? 3.431 -10.261 7.248 1.00 95.75 101 GLU A CA 1
ATOM 829 C C . GLU A 1 101 ? 3.995 -11.686 7.271 1.00 95.75 101 GLU A C 1
ATOM 831 O O . GLU A 1 101 ? 5.141 -11.867 6.866 1.00 95.75 101 GLU A O 1
ATOM 836 N N . LYS A 1 102 ? 3.208 -12.679 7.705 1.00 94.81 102 LYS A N 1
ATOM 837 C CA . LYS A 1 102 ? 3.614 -14.091 7.740 1.00 94.81 102 LYS A CA 1
ATOM 838 C C . LYS A 1 102 ? 3.426 -14.777 6.392 1.00 94.81 102 LYS A C 1
ATOM 840 O O . LYS A 1 102 ? 4.367 -15.365 5.876 1.00 94.81 102 LYS A O 1
ATOM 845 N N . GLU A 1 103 ? 2.221 -14.684 5.841 1.00 93.56 103 GLU A N 1
ATOM 846 C CA . GLU A 1 103 ? 1.804 -15.495 4.694 1.00 93.56 103 GLU A CA 1
ATOM 847 C C . GLU A 1 103 ? 2.092 -14.818 3.352 1.00 93.56 103 GLU A C 1
ATOM 849 O O . GLU A 1 103 ? 2.331 -15.490 2.354 1.00 93.56 103 GLU A O 1
ATOM 854 N N . LYS A 1 104 ? 2.031 -13.477 3.301 1.00 90.19 104 LYS A N 1
ATOM 855 C CA . LYS A 1 104 ? 2.174 -12.662 2.076 1.00 90.19 104 LYS A CA 1
ATOM 856 C C . LYS A 1 104 ? 1.283 -13.101 0.899 1.00 90.19 104 LYS A C 1
ATOM 858 O O . LYS A 1 104 ? 1.565 -12.737 -0.240 1.00 90.19 104 LYS A O 1
ATOM 863 N N . ASN A 1 105 ? 0.199 -13.829 1.161 1.00 93.31 105 ASN A N 1
ATOM 864 C CA . ASN A 1 105 ? -0.692 -14.355 0.130 1.00 93.31 105 ASN A CA 1
ATOM 865 C C . ASN A 1 105 ? -1.782 -13.347 -0.289 1.00 93.31 105 ASN A C 1
ATOM 867 O O . ASN A 1 105 ? -2.055 -12.352 0.397 1.00 93.31 105 ASN A O 1
ATOM 871 N N . ILE A 1 106 ? -2.424 -13.620 -1.429 1.00 95.06 106 ILE A N 1
ATOM 872 C CA . ILE A 1 106 ? -3.451 -12.751 -2.012 1.00 95.06 106 ILE A CA 1
ATOM 873 C C . ILE A 1 106 ? -4.713 -12.635 -1.148 1.00 95.06 106 ILE A C 1
ATOM 875 O O . ILE A 1 106 ? -5.298 -11.556 -1.068 1.00 95.06 106 ILE A O 1
ATOM 879 N N . VAL A 1 107 ? -5.114 -13.703 -0.456 1.00 95.50 107 VAL A N 1
ATOM 880 C CA . VAL A 1 107 ? -6.346 -13.747 0.350 1.00 95.50 107 VAL A CA 1
ATOM 881 C C . VAL A 1 107 ? -6.268 -12.741 1.495 1.00 95.50 107 VAL A C 1
ATOM 883 O O . VAL A 1 107 ? -7.129 -11.872 1.645 1.00 95.50 107 VAL A O 1
ATOM 886 N N . VAL A 1 108 ? -5.172 -12.774 2.250 1.00 96.38 108 VAL A N 1
ATOM 887 C CA . VAL A 1 108 ? -4.958 -11.860 3.376 1.00 96.38 108 VAL A CA 1
ATOM 888 C C . VAL A 1 108 ? -4.713 -10.431 2.877 1.00 96.38 108 VAL A C 1
ATOM 890 O O . VAL A 1 108 ? -5.116 -9.456 3.515 1.00 96.38 108 VAL A O 1
ATOM 893 N N . LYS A 1 109 ? -4.111 -10.274 1.692 1.00 96.94 109 LYS A N 1
ATOM 894 C CA . LYS A 1 109 ? -3.960 -8.968 1.034 1.00 96.94 109 LYS A CA 1
ATOM 895 C C . LYS A 1 109 ? -5.305 -8.352 0.633 1.00 96.94 109 LYS A C 1
ATOM 897 O O . LYS A 1 109 ? -5.485 -7.142 0.784 1.00 96.94 109 LYS A O 1
ATOM 902 N N . ILE A 1 110 ? -6.256 -9.157 0.156 1.00 97.38 110 ILE A N 1
ATOM 903 C CA . ILE A 1 110 ? -7.631 -8.717 -0.125 1.00 97.38 110 ILE A CA 1
ATOM 904 C C . ILE A 1 110 ? -8.290 -8.228 1.165 1.00 97.38 110 ILE A C 1
ATOM 906 O O . ILE A 1 110 ? -8.857 -7.134 1.186 1.00 97.38 110 ILE A O 1
ATOM 910 N N . ASP A 1 111 ? -8.156 -8.980 2.253 1.00 97.25 111 ASP A N 1
ATOM 911 C CA . ASP A 1 111 ? -8.668 -8.589 3.566 1.00 97.25 111 ASP A CA 1
ATOM 912 C C . ASP A 1 111 ? -8.048 -7.288 4.079 1.00 97.25 111 ASP A C 1
ATOM 914 O O . ASP A 1 111 ? -8.753 -6.427 4.613 1.00 97.25 111 ASP A O 1
ATOM 918 N N . LEU A 1 112 ? -6.746 -7.099 3.860 1.00 97.94 112 LEU A N 1
ATOM 919 C CA . LEU A 1 112 ? -6.060 -5.847 4.158 1.00 97.94 112 LEU A CA 1
ATOM 920 C C . LEU A 1 112 ? -6.702 -4.693 3.379 1.00 97.94 112 LEU A C 1
ATOM 922 O O . LEU A 1 112 ? -7.072 -3.677 3.965 1.00 97.94 112 LEU A O 1
ATOM 926 N N . TYR A 1 113 ? -6.888 -4.850 2.069 1.00 97.56 113 TYR A N 1
ATOM 927 C CA . TYR A 1 113 ? -7.518 -3.835 1.222 1.00 97.56 113 TYR A CA 1
ATOM 928 C C . TYR A 1 113 ? -8.966 -3.532 1.610 1.00 97.56 113 TYR A C 1
ATOM 930 O O . TYR A 1 113 ? -9.362 -2.363 1.576 1.00 97.56 113 TYR A O 1
ATOM 938 N N . LYS A 1 114 ? -9.732 -4.535 2.045 1.00 97.50 114 LYS A N 1
ATOM 939 C CA . LYS A 1 114 ? -11.084 -4.354 2.588 1.00 97.50 114 LYS A CA 1
ATOM 940 C C . LYS A 1 114 ? -11.072 -3.502 3.859 1.00 97.50 114 LYS A C 1
ATOM 942 O O . LYS A 1 114 ? -11.794 -2.508 3.907 1.00 97.50 114 LYS A O 1
ATOM 947 N N . CYS A 1 115 ? -10.184 -3.791 4.815 1.00 97.94 115 CYS A N 1
ATOM 948 C CA . CYS A 1 115 ? -10.010 -2.967 6.019 1.00 97.94 115 CYS A CA 1
ATOM 949 C C . CYS A 1 115 ? -9.665 -1.506 5.681 1.00 97.94 115 CYS A C 1
ATOM 951 O O . CYS A 1 115 ? -10.213 -0.580 6.279 1.00 97.94 115 CYS A O 1
ATOM 953 N N . LEU A 1 116 ? -8.769 -1.282 4.709 1.00 97.06 116 LEU A N 1
ATOM 954 C CA . LEU A 1 116 ? -8.390 0.068 4.275 1.00 97.06 116 LEU A CA 1
ATOM 955 C C . LEU A 1 116 ? -9.556 0.812 3.606 1.00 97.06 116 LEU A C 1
ATOM 957 O O . LEU A 1 116 ? -9.711 2.015 3.813 1.00 97.06 116 LEU A O 1
ATOM 961 N N . ARG A 1 117 ? -10.377 0.121 2.805 1.00 95.50 117 ARG A N 1
ATOM 962 C CA . ARG A 1 117 ? -11.581 0.699 2.184 1.00 95.50 117 ARG A CA 1
ATOM 963 C C . ARG A 1 117 ? -12.618 1.090 3.222 1.00 95.50 117 ARG A C 1
ATOM 965 O O . ARG A 1 117 ? -13.050 2.240 3.202 1.00 95.50 117 ARG A O 1
ATOM 972 N N . ASN A 1 118 ? -12.936 0.176 4.136 1.00 96.06 118 ASN A N 1
ATOM 973 C CA . ASN A 1 118 ? -13.878 0.421 5.221 1.00 96.06 118 ASN A CA 1
ATOM 974 C C . ASN A 1 118 ? -13.418 1.599 6.100 1.00 96.06 118 ASN A C 1
ATOM 976 O O . ASN A 1 118 ? -14.207 2.501 6.367 1.00 96.06 118 ASN A O 1
ATOM 980 N N . PHE A 1 119 ? -12.119 1.700 6.420 1.00 96.31 119 PHE A N 1
ATOM 981 C CA . PHE A 1 119 ? -11.573 2.876 7.111 1.00 96.31 119 PHE A CA 1
ATOM 982 C C . PHE A 1 119 ? -11.847 4.185 6.360 1.00 96.31 119 PHE A C 1
ATOM 984 O O . PHE A 1 119 ? -12.280 5.160 6.965 1.00 96.31 119 PHE A O 1
ATOM 991 N N . VAL A 1 120 ? -11.581 4.232 5.049 1.00 93.62 120 VAL A N 1
ATOM 992 C CA . VAL A 1 120 ? -11.791 5.445 4.239 1.00 93.62 120 VAL A CA 1
ATOM 993 C C . VAL A 1 120 ? -13.277 5.794 4.119 1.00 93.62 120 VAL A C 1
ATOM 995 O O . VAL A 1 120 ? -13.610 6.973 4.069 1.00 93.62 120 VAL A O 1
ATOM 998 N N . GLN A 1 121 ? -14.166 4.800 4.077 1.00 92.38 121 GLN A N 1
ATOM 999 C CA . GLN A 1 1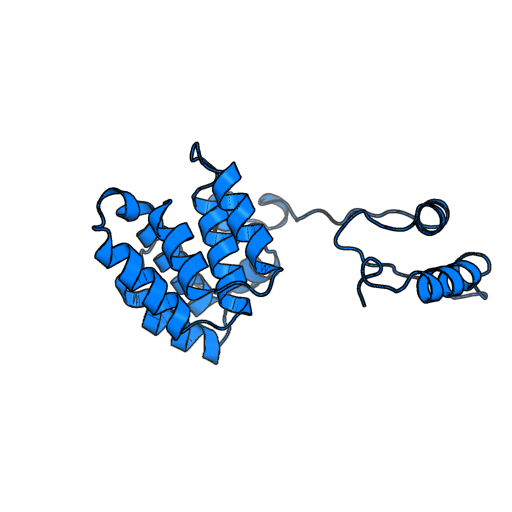21 ? -15.615 5.018 4.053 1.00 92.38 121 GLN A CA 1
ATOM 1000 C C . GLN A 1 121 ? -16.122 5.603 5.378 1.00 92.38 121 GLN A C 1
ATOM 1002 O O . GLN A 1 121 ? -16.925 6.531 5.366 1.00 92.38 121 GLN A O 1
ATOM 1007 N N . GLU A 1 122 ? -15.625 5.104 6.511 1.00 93.88 122 GLU A N 1
ATOM 1008 C CA . GLU A 1 122 ? -16.053 5.547 7.843 1.00 93.88 122 GLU A CA 1
ATOM 1009 C C . GLU A 1 122 ? -15.280 6.777 8.355 1.00 93.88 122 GLU A C 1
ATOM 1011 O O . GLU A 1 122 ? -15.682 7.395 9.346 1.00 93.88 122 GLU A O 1
ATOM 1016 N N . SER A 1 123 ? -14.185 7.175 7.690 1.00 91.00 123 SER A N 1
ATOM 1017 C CA . SER A 1 123 ? -13.215 8.154 8.206 1.00 91.00 123 SER A CA 1
ATOM 1018 C C . SER A 1 123 ? -13.841 9.485 8.616 1.00 91.00 123 SER A C 1
ATOM 1020 O O . SER A 1 123 ? -13.384 10.103 9.578 1.00 91.00 123 SER A O 1
ATOM 1022 N N . THR A 1 124 ? -14.881 9.947 7.921 1.00 88.75 124 THR A N 1
ATOM 1023 C CA . THR A 1 124 ? -15.545 11.226 8.207 1.00 88.75 124 THR A CA 1
ATOM 1024 C C . THR A 1 124 ? -16.303 11.217 9.532 1.00 88.75 124 THR A C 1
ATOM 1026 O O . THR A 1 124 ? -16.440 12.268 10.153 1.00 88.75 124 THR A O 1
ATOM 1029 N N . SER A 1 125 ? -16.766 10.048 9.981 1.00 92.06 125 SER A N 1
ATOM 1030 C CA . SER A 1 125 ? -17.462 9.865 11.262 1.00 92.06 125 SER A CA 1
ATOM 1031 C C . SER A 1 125 ? -16.541 9.479 12.423 1.00 92.06 125 SER A C 1
ATOM 1033 O O . SER A 1 125 ? -16.942 9.598 13.580 1.00 92.06 125 SER A O 1
ATOM 1035 N N . LEU A 1 126 ? -15.312 9.034 12.143 1.00 94.31 126 LEU A N 1
ATOM 1036 C CA . LEU A 1 126 ? -14.385 8.573 13.178 1.00 94.31 126 LEU A CA 1
ATOM 1037 C C . LEU A 1 126 ? -13.821 9.721 14.014 1.00 94.31 126 LEU A C 1
ATOM 1039 O O . LEU A 1 126 ? -13.364 10.749 13.497 1.00 94.31 126 LEU A O 1
ATOM 1043 N N . LYS A 1 127 ? -13.739 9.501 15.328 1.00 96.56 127 LYS A N 1
ATOM 1044 C CA . LYS A 1 127 ? -13.058 10.429 16.237 1.00 96.56 127 LYS A CA 1
ATOM 1045 C C . LYS A 1 127 ? -11.548 10.398 15.987 1.00 96.56 127 LYS A C 1
ATOM 1047 O O . LYS A 1 127 ? -10.979 9.388 15.573 1.00 96.56 127 LYS A O 1
ATOM 1052 N N . LYS A 1 128 ? -10.855 11.498 16.310 1.00 95.56 128 LYS A N 1
ATOM 1053 C CA . LYS A 1 128 ? -9.394 11.615 16.113 1.00 95.56 128 LYS A CA 1
ATOM 1054 C C . LYS A 1 128 ? -8.610 10.463 16.755 1.00 95.56 128 LYS A C 1
ATOM 1056 O O . LYS A 1 128 ? -7.698 9.939 16.127 1.00 95.56 128 LYS A O 1
ATOM 1061 N N . TYR A 1 129 ? -8.980 10.044 17.968 1.00 95.81 129 TYR A N 1
ATOM 1062 C CA . TYR A 1 129 ? -8.289 8.944 18.651 1.00 95.81 129 TYR A CA 1
ATOM 1063 C C . TYR A 1 129 ? -8.463 7.597 17.933 1.00 95.81 129 TYR A C 1
ATOM 1065 O O . TYR A 1 129 ? -7.567 6.765 17.999 1.00 95.81 129 TYR A O 1
ATOM 1073 N N . GLU A 1 130 ? -9.569 7.378 17.216 1.00 96.44 130 GLU A N 1
ATOM 1074 C CA . GLU A 1 130 ? -9.797 6.143 16.455 1.00 96.44 130 GLU A CA 1
ATOM 1075 C C . GLU A 1 130 ? -8.899 6.091 15.221 1.00 96.44 130 GLU A C 1
ATOM 1077 O O . GLU A 1 130 ? -8.300 5.055 14.938 1.00 96.44 130 GLU A O 1
ATOM 1082 N N . LYS A 1 131 ? -8.726 7.229 14.537 1.00 96.81 131 LYS A N 1
ATOM 1083 C CA . LYS A 1 131 ? -7.772 7.360 13.425 1.00 96.81 131 LYS A CA 1
ATOM 1084 C C . LYS A 1 131 ? -6.329 7.167 13.889 1.00 96.81 131 LYS A C 1
ATOM 1086 O O . LYS A 1 131 ? -5.550 6.510 13.205 1.00 96.81 131 LYS A O 1
ATOM 1091 N N . ILE A 1 132 ? -5.981 7.710 15.059 1.00 97.19 132 ILE A N 1
ATOM 1092 C CA . ILE A 1 132 ? -4.657 7.520 15.670 1.00 97.19 132 ILE A CA 1
ATOM 1093 C C . ILE A 1 132 ? -4.447 6.048 16.027 1.00 97.19 132 ILE A C 1
ATOM 1095 O O . ILE A 1 132 ? -3.422 5.490 15.653 1.00 97.19 132 ILE A O 1
ATOM 1099 N N . LYS A 1 133 ? -5.423 5.398 16.670 1.00 97.06 133 LYS A N 1
ATOM 1100 C CA . LYS A 1 133 ? -5.345 3.969 16.992 1.00 97.06 133 LYS A CA 1
ATOM 1101 C C . LYS A 1 133 ? -5.142 3.122 15.735 1.00 97.06 133 LYS A C 1
ATOM 1103 O O . LYS A 1 133 ? -4.251 2.286 15.712 1.00 97.06 133 LYS A O 1
ATOM 1108 N N . PHE A 1 134 ? -5.895 3.392 14.669 1.00 97.81 134 PHE A N 1
ATOM 1109 C CA . PHE A 1 134 ? -5.720 2.711 13.385 1.00 97.81 134 PHE A CA 1
ATOM 1110 C C . PHE A 1 134 ? -4.306 2.904 12.805 1.00 97.81 134 PHE A C 1
ATOM 1112 O O . PHE A 1 134 ? -3.705 1.958 12.297 1.00 97.81 134 PHE A O 1
ATOM 1119 N N . ALA A 1 135 ? -3.740 4.110 12.924 1.00 97.44 135 ALA A N 1
ATOM 1120 C CA . ALA A 1 135 ? -2.361 4.391 12.524 1.00 97.44 135 ALA A CA 1
ATOM 1121 C C . ALA A 1 135 ? -1.335 3.591 13.340 1.00 97.44 135 ALA A C 1
ATOM 1123 O O . ALA A 1 135 ? -0.364 3.082 12.778 1.00 97.44 135 ALA A O 1
ATOM 1124 N N . GLU A 1 136 ? -1.543 3.490 14.653 1.00 96.88 136 GLU A N 1
ATOM 1125 C CA . GLU A 1 136 ? -0.690 2.705 15.547 1.00 96.88 136 GLU A CA 1
ATOM 1126 C C . GLU A 1 136 ? -0.793 1.210 15.254 1.00 96.88 136 GLU A C 1
ATOM 1128 O O . GLU A 1 136 ? 0.237 0.553 15.124 1.00 96.88 136 GLU A O 1
ATOM 1133 N N . ASP A 1 137 ? -2.005 0.696 15.042 1.00 97.88 137 ASP A N 1
ATOM 1134 C CA . ASP A 1 137 ? -2.239 -0.698 14.670 1.00 97.88 137 ASP A CA 1
ATOM 1135 C C . ASP A 1 137 ? -1.537 -1.052 13.349 1.00 97.88 137 ASP A C 1
ATOM 1137 O O . ASP A 1 137 ? -0.979 -2.142 13.225 1.00 97.88 137 ASP A O 1
ATOM 1141 N N . ILE A 1 138 ? -1.484 -0.132 12.379 1.00 97.81 138 ILE A N 1
ATOM 1142 C CA . ILE A 1 138 ? -0.675 -0.322 11.168 1.00 97.81 138 ILE A CA 1
ATOM 1143 C C . ILE A 1 138 ? 0.816 -0.313 11.504 1.00 97.81 138 ILE A C 1
ATOM 1145 O O . ILE A 1 138 ? 1.534 -1.246 11.154 1.00 97.81 13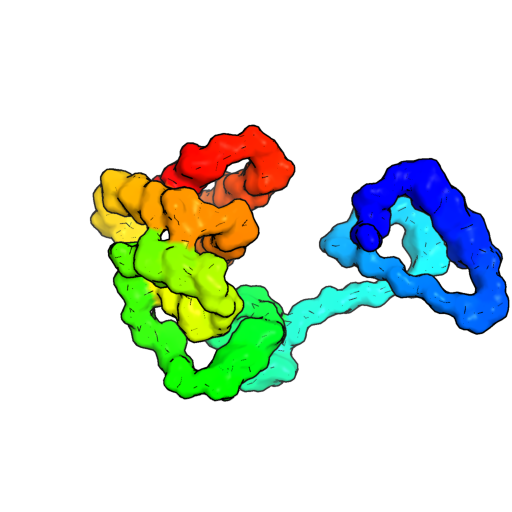8 ILE A O 1
ATOM 1149 N N . TYR A 1 139 ? 1.294 0.733 12.177 1.00 96.69 139 TYR A N 1
ATOM 1150 C CA . TYR A 1 139 ? 2.719 0.921 12.446 1.00 96.69 139 TYR A CA 1
ATOM 1151 C C . TYR A 1 139 ? 3.331 -0.234 13.251 1.00 96.69 139 TYR A C 1
ATOM 1153 O O . TYR A 1 139 ? 4.444 -0.664 12.957 1.00 96.69 139 TYR A O 1
ATOM 1161 N N . SER A 1 140 ? 2.606 -0.754 14.240 1.00 96.44 140 SER A N 1
ATOM 1162 C CA . SER A 1 140 ? 3.077 -1.824 15.120 1.00 96.44 140 SER A CA 1
ATOM 1163 C C . SER A 1 140 ? 3.074 -3.208 14.470 1.00 96.44 140 SER A C 1
ATOM 1165 O O . SER A 1 140 ? 3.729 -4.106 14.993 1.00 96.44 140 SER A O 1
ATOM 1167 N N . ASN A 1 141 ? 2.345 -3.403 13.366 1.00 96.75 141 ASN A N 1
ATOM 1168 C CA . ASN A 1 141 ? 2.152 -4.722 12.752 1.00 96.75 141 ASN A CA 1
ATOM 1169 C C . ASN A 1 141 ? 2.619 -4.807 11.293 1.00 96.75 141 ASN A C 1
ATOM 1171 O O . ASN A 1 141 ? 2.574 -5.891 10.722 1.00 96.75 141 ASN A O 1
ATOM 1175 N N . ALA A 1 142 ? 3.056 -3.702 10.685 1.00 95.62 142 ALA A N 1
ATOM 1176 C CA . ALA A 1 142 ? 3.482 -3.660 9.291 1.00 95.62 142 ALA A CA 1
ATOM 1177 C C . ALA A 1 142 ? 4.992 -3.432 9.153 1.00 95.62 142 ALA A C 1
ATOM 1179 O O . ALA A 1 142 ? 5.587 -2.559 9.788 1.00 95.62 142 ALA A O 1
ATOM 1180 N N . SER A 1 143 ? 5.608 -4.162 8.228 1.00 94.44 143 SER A N 1
ATOM 1181 C CA . SER A 1 143 ? 6.955 -3.877 7.742 1.00 94.44 143 SER A CA 1
ATOM 1182 C C . SER A 1 143 ? 6.981 -2.583 6.919 1.00 94.44 143 SER A C 1
ATOM 1184 O O . SER A 1 143 ? 5.958 -2.097 6.432 1.00 94.44 143 SER A O 1
ATOM 1186 N N . LYS A 1 144 ? 8.175 -2.020 6.688 1.00 90.31 144 LYS A N 1
ATOM 1187 C CA . LYS A 1 144 ? 8.336 -0.825 5.836 1.00 90.31 144 LYS A CA 1
ATOM 1188 C C . LYS A 1 144 ? 7.756 -1.027 4.430 1.00 90.31 144 LYS A C 1
ATOM 1190 O O . LYS A 1 144 ? 7.213 -0.089 3.849 1.00 90.31 144 LYS A O 1
ATOM 1195 N N . GLU A 1 145 ? 7.873 -2.235 3.883 1.00 91.50 145 GLU A N 1
ATOM 1196 C CA . GLU A 1 145 ? 7.299 -2.586 2.585 1.00 91.50 145 GLU A CA 1
ATOM 1197 C C . GLU A 1 145 ? 5.769 -2.544 2.615 1.00 91.50 145 GLU A C 1
ATOM 1199 O O . GLU A 1 145 ? 5.158 -1.875 1.778 1.00 91.50 145 GLU A O 1
ATOM 1204 N N . SER A 1 146 ? 5.152 -3.168 3.618 1.00 94.50 146 SER A N 1
ATOM 1205 C CA . SER A 1 146 ? 3.698 -3.142 3.787 1.00 94.50 146 SER A CA 1
ATOM 1206 C C . SER A 1 146 ? 3.177 -1.734 4.062 1.00 94.50 146 SER A C 1
ATOM 1208 O O . SER A 1 146 ? 2.144 -1.360 3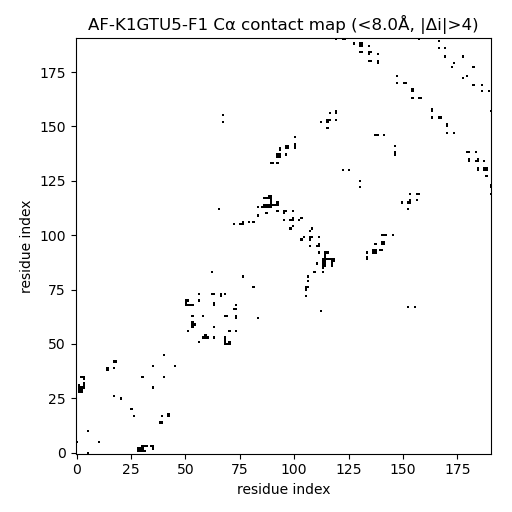.515 1.00 94.50 146 SER A O 1
ATOM 1210 N N . ILE A 1 147 ? 3.907 -0.902 4.812 1.00 94.38 147 ILE A N 1
ATOM 1211 C CA . ILE A 1 147 ? 3.542 0.510 4.996 1.00 94.38 147 ILE A CA 1
ATOM 1212 C C . ILE A 1 147 ? 3.512 1.244 3.649 1.00 94.38 147 ILE A C 1
ATOM 1214 O O . ILE A 1 147 ? 2.562 1.978 3.382 1.00 94.38 147 ILE A O 1
ATOM 1218 N N . ASN A 1 148 ? 4.497 1.029 2.769 1.00 92.44 148 ASN A N 1
ATOM 1219 C CA . ASN A 1 148 ? 4.478 1.634 1.433 1.00 92.44 148 ASN A CA 1
ATOM 1220 C C . ASN A 1 148 ? 3.252 1.186 0.625 1.00 92.44 148 ASN A C 1
ATOM 1222 O O . ASN A 1 148 ? 2.607 2.015 -0.016 1.00 92.44 148 ASN A O 1
ATOM 1226 N N . LEU A 1 149 ? 2.920 -0.106 0.678 1.00 94.69 149 LEU A N 1
ATOM 1227 C CA . LEU A 1 149 ? 1.744 -0.672 0.019 1.00 94.69 149 LEU A CA 1
ATOM 1228 C C . LEU A 1 149 ? 0.441 -0.063 0.558 1.00 94.69 149 LEU A C 1
ATOM 1230 O O . LEU A 1 149 ? -0.415 0.337 -0.230 1.00 94.69 149 LEU A O 1
ATOM 1234 N N . ILE A 1 150 ? 0.312 0.067 1.879 1.00 95.81 150 ILE A N 1
ATOM 1235 C CA . ILE A 1 150 ? -0.856 0.656 2.547 1.00 95.81 150 ILE A CA 1
ATOM 1236 C C . ILE A 1 150 ? -1.014 2.127 2.163 1.00 95.81 150 ILE A C 1
ATOM 1238 O O . ILE A 1 150 ? -2.099 2.541 1.758 1.00 95.81 150 ILE A O 1
ATOM 1242 N N . VAL A 1 151 ? 0.062 2.915 2.240 1.00 93.81 151 VAL A N 1
ATOM 1243 C CA . VAL A 1 151 ? 0.032 4.338 1.871 1.00 93.81 151 VAL A CA 1
ATOM 1244 C C . VAL A 1 151 ? -0.338 4.504 0.397 1.00 93.81 151 VAL A C 1
ATOM 1246 O O . VAL A 1 151 ? -1.179 5.340 0.066 1.00 93.81 151 VAL A O 1
ATOM 1249 N N . ASP A 1 152 ? 0.225 3.684 -0.492 1.00 92.06 152 ASP A N 1
ATOM 1250 C CA . ASP A 1 152 ? -0.108 3.709 -1.917 1.00 92.06 152 ASP A CA 1
ATOM 1251 C C . ASP A 1 152 ? -1.581 3.390 -2.176 1.00 92.06 152 ASP A C 1
ATOM 1253 O O . ASP A 1 152 ? -2.225 4.062 -2.993 1.00 92.06 152 ASP A O 1
ATOM 1257 N N . TYR A 1 153 ? -2.121 2.408 -1.455 1.00 95.00 153 TYR A N 1
ATOM 1258 C CA . TYR A 1 153 ? -3.518 2.017 -1.556 1.00 95.00 153 TYR A CA 1
ATOM 1259 C C . TYR A 1 153 ? -4.459 3.115 -1.067 1.00 95.00 153 TYR A C 1
ATOM 1261 O O . TYR A 1 153 ? -5.349 3.550 -1.800 1.00 95.00 153 TYR A O 1
ATOM 1269 N N . ILE A 1 154 ? -4.215 3.626 0.140 1.00 92.94 154 ILE A N 1
ATOM 1270 C CA . ILE A 1 154 ? -4.993 4.701 0.752 1.00 92.94 154 ILE A CA 1
ATOM 1271 C C . ILE A 1 154 ? -5.011 5.935 -0.148 1.00 92.94 154 ILE A C 1
ATOM 1273 O O . ILE A 1 154 ? -6.079 6.482 -0.425 1.00 92.94 154 ILE A O 1
ATOM 1277 N N . ILE A 1 155 ? -3.847 6.352 -0.659 1.00 90.38 155 ILE A N 1
ATOM 1278 C CA . ILE A 1 155 ? -3.754 7.494 -1.573 1.00 90.38 155 ILE A CA 1
ATOM 1279 C C . ILE A 1 155 ? -4.595 7.250 -2.821 1.00 90.38 155 ILE A C 1
ATOM 1281 O O . ILE A 1 155 ? -5.256 8.174 -3.290 1.00 90.38 155 ILE A O 1
ATOM 1285 N N . ASN A 1 156 ? -4.606 6.024 -3.354 1.00 89.62 156 ASN A N 1
ATOM 1286 C CA . ASN A 1 156 ? -5.441 5.691 -4.500 1.00 89.62 156 ASN A CA 1
ATOM 1287 C C . ASN A 1 156 ? -6.941 5.816 -4.197 1.00 89.62 156 ASN A C 1
ATOM 1289 O O . ASN A 1 156 ? -7.666 6.347 -5.037 1.00 89.62 156 ASN A O 1
ATOM 1293 N N . LEU A 1 157 ? -7.389 5.389 -3.013 1.00 89.75 157 LEU A N 1
ATOM 1294 C CA . LEU A 1 157 ? -8.790 5.510 -2.593 1.00 89.75 157 LEU A CA 1
ATOM 1295 C C . LEU A 1 157 ? -9.230 6.976 -2.482 1.00 89.75 157 LEU A C 1
ATOM 1297 O O . LEU A 1 157 ? -10.309 7.347 -2.938 1.00 89.75 157 LEU A O 1
ATOM 1301 N N . VAL A 1 158 ? -8.366 7.837 -1.947 1.00 85.44 158 VAL A N 1
ATOM 1302 C CA . VAL A 1 158 ? -8.678 9.254 -1.687 1.00 85.44 158 VAL A CA 1
ATOM 1303 C C . VAL A 1 158 ? -8.328 10.192 -2.849 1.00 85.44 158 VAL A C 1
ATOM 1305 O O . VAL A 1 158 ? -8.423 11.408 -2.688 1.00 85.44 158 VAL A O 1
ATOM 1308 N N . LYS A 1 159 ? -7.966 9.671 -4.034 1.00 74.75 159 LYS A N 1
ATOM 1309 C CA . LYS A 1 159 ? -7.616 10.468 -5.235 1.00 74.75 159 LYS A CA 1
ATOM 1310 C C . LYS A 1 159 ? -8.673 11.494 -5.652 1.00 74.75 159 LYS A C 1
ATOM 1312 O O . LYS A 1 159 ? -8.335 12.456 -6.332 1.00 74.75 159 LYS A O 1
ATOM 1317 N N . LYS A 1 160 ? -9.933 11.297 -5.258 1.00 63.00 160 LYS A N 1
ATOM 1318 C CA . LYS A 1 160 ? -11.049 12.204 -5.566 1.00 63.00 160 LYS A CA 1
ATOM 1319 C C . LYS A 1 160 ? -11.178 13.391 -4.593 1.00 63.00 160 LYS A C 1
ATOM 1321 O O . LYS A 1 160 ? -12.007 14.261 -4.832 1.00 63.00 160 LYS A O 1
ATOM 1326 N N . ASN A 1 161 ? -10.382 13.451 -3.520 1.00 63.19 161 ASN A N 1
ATOM 1327 C CA . ASN A 1 161 ? -10.445 14.532 -2.529 1.00 63.19 161 ASN A CA 1
ATOM 1328 C C . ASN A 1 161 ? -9.615 15.767 -2.925 1.00 63.19 161 ASN A C 1
ATOM 1330 O O . ASN A 1 161 ? -8.529 15.648 -3.494 1.00 63.19 161 ASN A O 1
ATOM 1334 N N . LYS A 1 162 ? -10.092 16.962 -2.533 1.00 57.00 162 LYS A N 1
ATOM 1335 C CA . LYS A 1 162 ? -9.468 18.273 -2.827 1.00 57.00 162 LYS A CA 1
ATOM 1336 C C . LYS A 1 162 ? -8.020 18.429 -2.306 1.00 57.00 162 LYS A C 1
ATOM 1338 O O . LYS A 1 162 ? -7.291 19.272 -2.815 1.00 57.00 162 LYS A O 1
ATOM 1343 N N . ASN A 1 163 ? -7.557 17.558 -1.400 1.00 68.94 163 ASN A N 1
ATOM 1344 C CA . ASN A 1 163 ? -6.217 17.610 -0.783 1.00 68.94 163 ASN A CA 1
ATOM 1345 C C . ASN A 1 163 ? -5.207 16.602 -1.373 1.00 68.94 163 ASN A C 1
ATOM 1347 O O . ASN A 1 163 ? -4.257 16.191 -0.707 1.00 68.94 163 ASN A O 1
ATOM 1351 N N . LEU A 1 164 ? -5.383 16.173 -2.628 1.00 77.12 164 LEU A N 1
ATOM 1352 C CA . LEU A 1 164 ? -4.497 15.191 -3.269 1.00 77.12 164 LEU A CA 1
ATOM 1353 C C . LEU A 1 164 ? -3.013 15.606 -3.260 1.00 77.12 164 LEU A C 1
ATOM 1355 O O . LEU A 1 164 ? -2.142 14.753 -3.107 1.00 77.12 164 LEU A O 1
ATOM 1359 N N . LYS A 1 165 ? -2.713 16.904 -3.397 1.00 78.19 165 LYS A N 1
ATOM 1360 C CA . LYS A 1 165 ? -1.332 17.415 -3.418 1.00 78.19 165 LYS A CA 1
ATOM 1361 C C . LYS A 1 165 ? -0.586 17.094 -2.120 1.00 78.19 165 LYS A C 1
ATOM 1363 O O . LYS A 1 165 ? 0.506 16.544 -2.179 1.00 78.19 165 LYS A O 1
ATOM 1368 N N . GLU A 1 166 ? -1.202 17.369 -0.975 1.00 79.31 166 GLU A N 1
ATOM 1369 C CA . GLU A 1 166 ? -0.650 17.065 0.351 1.00 79.31 166 GLU A CA 1
ATOM 1370 C C . GLU A 1 166 ? -0.440 15.555 0.535 1.00 79.31 166 GLU A C 1
ATOM 1372 O O . GLU A 1 166 ? 0.622 15.100 0.955 1.00 79.31 166 GLU A O 1
ATOM 1377 N N . LYS A 1 167 ? -1.407 14.747 0.091 1.00 79.44 167 LYS A N 1
ATOM 1378 C CA . LYS A 1 167 ? -1.329 13.281 0.182 1.00 79.44 167 LYS A CA 1
ATOM 1379 C C . LYS A 1 167 ? -0.204 12.695 -0.675 1.00 79.44 167 LYS A C 1
ATOM 1381 O O . LYS A 1 167 ? 0.456 11.736 -0.276 1.00 79.44 167 LYS A O 1
ATOM 1386 N N . LEU A 1 168 ? 0.073 13.298 -1.830 1.00 80.88 168 LEU A N 1
ATOM 1387 C CA . LEU A 1 168 ? 1.220 12.936 -2.663 1.00 80.88 168 LEU A CA 1
ATOM 1388 C C . LEU A 1 168 ? 2.563 13.325 -2.029 1.00 80.88 168 LEU A C 1
ATOM 1390 O O . LEU A 1 168 ? 3.555 12.640 -2.290 1.00 80.88 168 LEU A O 1
ATOM 1394 N N . GLU A 1 169 ? 2.613 14.364 -1.193 1.00 84.12 169 GLU A N 1
ATOM 1395 C CA . GLU A 1 169 ? 3.819 14.686 -0.423 1.00 84.12 169 GLU A CA 1
ATOM 1396 C C . GLU A 1 169 ? 4.121 13.594 0.609 1.00 84.12 169 GLU A C 1
ATOM 1398 O O . GLU A 1 169 ? 5.255 13.114 0.645 1.00 84.12 169 GLU A O 1
ATOM 1403 N N . TYR A 1 170 ? 3.120 13.072 1.333 1.00 82.75 170 TYR A N 1
ATOM 1404 C CA . TYR A 1 170 ? 3.332 11.922 2.229 1.00 82.75 170 TYR A CA 1
ATOM 1405 C C . TYR A 1 170 ? 3.914 10.708 1.491 1.00 82.75 170 TYR A C 1
ATOM 1407 O O . TYR A 1 170 ? 4.856 10.079 1.974 1.00 82.75 170 TYR A O 1
ATOM 1415 N N . LYS A 1 171 ? 3.451 10.421 0.266 1.00 84.81 171 LYS A N 1
ATOM 1416 C CA . LYS A 1 171 ? 4.044 9.359 -0.567 1.00 84.81 171 LYS A CA 1
ATOM 1417 C C . LYS A 1 171 ? 5.511 9.614 -0.910 1.00 84.81 171 LYS A C 1
ATOM 1419 O O . LYS A 1 171 ? 6.305 8.676 -0.979 1.00 84.81 171 LYS A O 1
ATOM 1424 N N . LYS A 1 172 ? 5.893 10.865 -1.176 1.00 86.06 172 LYS A N 1
ATOM 1425 C CA . LYS A 1 172 ? 7.296 11.217 -1.444 1.00 86.06 172 LYS A CA 1
ATOM 1426 C C . LYS A 1 172 ? 8.150 1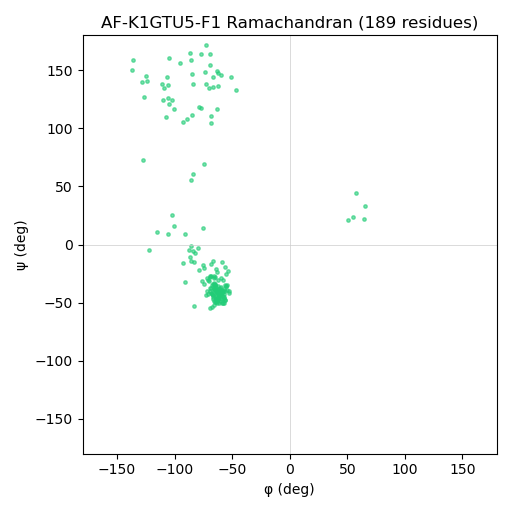1.072 -0.186 1.00 86.06 172 LYS A C 1
ATOM 1428 O O . LYS A 1 172 ? 9.278 10.592 -0.299 1.00 86.06 172 LYS A O 1
ATOM 1433 N N . MET A 1 173 ? 7.609 11.423 0.982 1.00 86.62 173 MET A N 1
ATOM 1434 C CA . MET A 1 173 ? 8.299 11.344 2.274 1.00 86.62 173 MET A CA 1
ATOM 1435 C C . MET A 1 173 ? 8.746 9.922 2.636 1.00 86.62 173 MET A C 1
ATOM 1437 O O . MET A 1 173 ? 9.802 9.773 3.241 1.00 86.62 173 MET A O 1
ATOM 1441 N N . LEU A 1 174 ? 8.045 8.880 2.169 1.00 85.12 174 LEU A N 1
ATOM 1442 C CA . LEU A 1 174 ? 8.438 7.468 2.349 1.00 85.12 174 LEU A CA 1
ATOM 1443 C C . LEU A 1 174 ? 9.851 7.128 1.829 1.00 85.12 174 LEU A C 1
ATOM 1445 O O . LEU A 1 174 ? 10.430 6.104 2.196 1.00 85.12 174 LEU A O 1
ATOM 1449 N N . ARG A 1 175 ? 10.413 7.969 0.950 1.00 83.56 175 ARG A N 1
ATOM 1450 C CA . ARG A 1 175 ? 11.765 7.804 0.388 1.00 83.56 175 ARG A CA 1
ATOM 1451 C C . ARG A 1 175 ? 12.870 8.332 1.298 1.00 83.56 175 ARG A C 1
ATOM 1453 O O . ARG A 1 175 ? 14.034 8.024 1.061 1.00 83.56 175 ARG A O 1
ATOM 1460 N N . TYR A 1 176 ? 12.513 9.131 2.294 1.00 85.12 176 TYR A N 1
ATOM 1461 C CA . TYR A 1 176 ? 13.435 9.783 3.213 1.00 85.12 176 TYR A CA 1
ATOM 1462 C C . TYR A 1 176 ? 13.412 9.067 4.574 1.00 85.12 176 TYR A C 1
ATOM 1464 O O . TYR A 1 176 ? 12.463 8.334 4.866 1.00 85.12 176 TYR A O 1
ATOM 1472 N N . PRO A 1 177 ? 14.444 9.238 5.420 1.00 82.50 177 PRO A N 1
ATOM 1473 C CA . PRO A 1 177 ? 14.470 8.686 6.774 1.00 82.50 177 PRO A CA 1
ATOM 1474 C C . PRO A 1 177 ? 13.539 9.488 7.700 1.00 82.50 177 PRO A C 1
ATOM 1476 O O . PRO A 1 177 ? 13.981 10.231 8.570 1.00 82.50 177 PRO A O 1
ATOM 1479 N N . VAL A 1 178 ? 12.231 9.373 7.471 1.00 87.75 178 VAL A N 1
ATOM 1480 C CA . VAL A 1 178 ? 11.187 10.038 8.259 1.00 87.75 178 VAL A CA 1
ATOM 1481 C C . VAL A 1 178 ? 10.646 9.118 9.348 1.00 87.75 178 VAL A C 1
ATOM 1483 O O . VAL A 1 178 ? 10.687 7.891 9.235 1.00 87.75 178 VAL A O 1
ATOM 1486 N N . ASN A 1 179 ? 10.082 9.714 10.398 1.00 91.12 179 ASN A N 1
ATOM 1487 C CA . ASN A 1 179 ? 9.352 8.965 11.412 1.00 91.12 179 ASN A CA 1
ATOM 1488 C C . ASN A 1 179 ? 8.045 8.412 10.811 1.00 91.12 179 ASN A C 1
ATOM 1490 O O . ASN A 1 179 ? 7.078 9.147 10.606 1.00 91.12 179 ASN A O 1
ATOM 1494 N N . MET A 1 180 ? 8.026 7.106 10.535 1.00 90.94 180 MET A N 1
ATOM 1495 C CA . MET A 1 180 ? 6.907 6.433 9.868 1.00 90.94 180 MET A CA 1
ATOM 1496 C C . MET A 1 180 ? 5.619 6.452 10.694 1.00 90.94 180 MET A C 1
ATOM 1498 O O . MET A 1 180 ? 4.541 6.587 10.120 1.00 90.94 180 MET A O 1
ATOM 1502 N N . LYS A 1 181 ? 5.718 6.378 12.028 1.00 93.06 181 LYS A N 1
ATOM 1503 C CA . LYS A 1 181 ? 4.557 6.476 12.923 1.00 93.06 181 LYS A CA 1
ATOM 1504 C C . LYS A 1 181 ? 3.881 7.835 12.764 1.00 93.06 181 LYS A C 1
ATOM 1506 O O . LYS A 1 181 ? 2.677 7.910 12.535 1.00 93.06 181 LYS A O 1
ATOM 1511 N N . LEU A 1 182 ? 4.669 8.909 12.829 1.00 92.50 182 LEU A N 1
ATOM 1512 C CA . LEU A 1 182 ? 4.155 10.271 12.693 1.00 92.50 182 LEU A CA 1
ATOM 1513 C C . LEU A 1 182 ? 3.595 10.530 11.285 1.00 92.50 182 LEU A C 1
ATOM 1515 O O . LEU A 1 182 ? 2.552 11.165 11.146 1.00 92.50 182 LEU A O 1
ATOM 1519 N N . LEU A 1 183 ? 4.250 10.001 10.247 1.00 92.94 183 LEU A N 1
ATOM 1520 C CA . LEU A 1 183 ? 3.758 10.071 8.869 1.00 92.94 183 LEU A CA 1
ATOM 1521 C C . LEU A 1 183 ? 2.386 9.404 8.728 1.00 92.94 183 LEU A C 1
ATOM 1523 O O . LEU A 1 183 ? 1.488 10.002 8.139 1.00 92.94 183 LEU A O 1
ATOM 1527 N N . LEU A 1 184 ? 2.213 8.198 9.278 1.00 93.69 184 LEU A N 1
ATOM 1528 C CA . LEU A 1 184 ? 0.944 7.470 9.233 1.00 93.69 184 LEU A CA 1
ATOM 1529 C C . LEU A 1 184 ? -0.164 8.217 9.973 1.00 93.69 184 LEU A C 1
ATOM 1531 O O . LEU A 1 184 ? -1.244 8.390 9.415 1.00 93.69 184 LEU A O 1
ATOM 1535 N N . ILE A 1 185 ? 0.109 8.707 11.185 1.00 94.50 185 ILE A N 1
ATOM 1536 C CA . ILE A 1 185 ? -0.861 9.489 11.964 1.00 94.50 185 ILE A CA 1
ATOM 1537 C C . ILE A 1 185 ? -1.318 10.715 11.169 1.00 94.50 185 ILE A C 1
ATOM 1539 O O . ILE A 1 185 ? -2.517 10.928 11.004 1.00 94.50 185 ILE A O 1
ATOM 1543 N N . ASN A 1 186 ? -0.378 11.492 10.626 1.00 92.81 186 ASN A N 1
ATOM 1544 C CA . ASN A 1 186 ? -0.706 12.696 9.865 1.00 92.81 186 ASN A CA 1
ATOM 1545 C C . ASN A 1 186 ? -1.482 12.376 8.580 1.00 92.81 186 ASN A C 1
ATOM 1547 O O . ASN A 1 186 ? -2.499 13.013 8.302 1.00 92.81 186 ASN A O 1
ATOM 1551 N N . LEU A 1 187 ? -1.061 11.350 7.833 1.00 92.12 187 LEU A N 1
ATOM 1552 C CA . LEU A 1 187 ? -1.776 10.900 6.641 1.00 92.12 187 LEU A CA 1
ATOM 1553 C C . LEU A 1 187 ? -3.215 10.506 6.985 1.00 92.12 187 LEU A C 1
ATOM 1555 O O . LEU A 1 187 ? -4.138 10.973 6.325 1.00 92.12 187 LEU A O 1
ATOM 1559 N N . LEU A 1 188 ? -3.417 9.676 8.008 1.00 92.81 188 LEU A N 1
ATOM 1560 C CA . LEU A 1 188 ? -4.732 9.139 8.360 1.00 92.81 188 LEU A CA 1
ATOM 1561 C C . LEU A 1 188 ? -5.660 10.194 8.968 1.00 92.81 188 LEU A C 1
ATOM 1563 O O . LEU A 1 188 ? -6.863 10.141 8.737 1.00 92.81 188 LEU A O 1
ATOM 1567 N N . LEU A 1 189 ? -5.120 11.189 9.677 1.00 92.06 189 LEU A N 1
ATOM 1568 C CA . LEU A 1 189 ? -5.891 12.346 10.143 1.00 92.06 189 LEU A CA 1
ATOM 1569 C C . LEU A 1 189 ? -6.331 13.272 8.994 1.00 92.06 189 LEU A C 1
ATOM 1571 O O . LEU A 1 189 ? -7.355 13.937 9.130 1.00 92.06 189 LEU A O 1
ATOM 1575 N N . SER A 1 190 ? -5.595 13.301 7.875 1.00 88.81 190 SER A N 1
ATOM 1576 C CA . SER A 1 190 ? -5.922 14.098 6.673 1.00 88.81 190 SER A CA 1
ATOM 1577 C C . SER A 1 190 ? -7.003 13.477 5.765 1.00 88.81 190 SER A C 1
ATOM 1579 O O . SER A 1 190 ? -7.347 14.025 4.707 1.00 88.81 190 SER A O 1
ATOM 1581 N N . ILE A 1 191 ? -7.482 12.282 6.113 1.00 86.81 191 ILE A N 1
ATOM 1582 C CA . ILE A 1 191 ? -8.514 11.524 5.389 1.00 86.81 191 ILE A CA 1
ATOM 1583 C C . ILE A 1 191 ? -9.841 11.687 6.101 1.00 86.81 191 ILE A C 1
ATOM 1585 O O . ILE A 1 191 ? -10.828 11.932 5.384 1.00 86.81 191 ILE A O 1
#

Organism: NCBI:txid620833

Mean predicted aligned error: 7.59 Å

Nearest PDB structures (foldseek):
  5hay-assembly1_A  TM=4.361E-01  e=4.619E+00  Thermochaetoides thermophila DSM 1495

Radius of gyration: 20.57 Å; Cα contacts (8 Å, |Δi|>4): 164; chains: 1; bounding box: 50×37×51 Å

InterPro domains:
  IPR027417 P-loop containing nucleoside triphosphate hydrolase [G3DSA:3.40.50.300] (1-47)
  IPR027417 P-loop containing nucleoside triphosphate hydrolase [SSF52540] (3-59)

Foldseek 3Di:
DAQLPDDPVVLVVVLVCLVDPDPPDDDDHDHPDPPHPPSVVVSDDDDDDDQDDCVSLVHDPVLCLLVVSPSVLSVLVVVDPDDLPDADALVCLLVLLLVCVPPVHSVSVSNNSRSLLNCVVCLVVDDLVVLLVSLVSCVVRHDLVVLLVSLVSNLSNCVVDPCNVVSVVLNVCSVDPDDSSVSSSVNSNVD

Secondary structure (DSSP, 8-state):
--GGGS-HHHHHHHHHHHHSPPTT-------SSS---HHHHTTS-----PPPPTTTTT--HHHHHHTTT-HHHHHHHHTS---SSS---GGGHHHHHHHHHHH--HHHHHHHHHHHHHHHHHTTTS-HHHHHHHHHHHHHH--HHHHHHHHHHHHHHGGGSTTHHHHHHHHHHTTSS--HHHHHHHHHHT-